Protein AF-A0A9P1GNS1-F1 (afdb_monomer)

Sequence (281 aa):
MSNLPKRRFQRGTESTQMKSDSAKDTAREEALARRGSARGRGVRGVRVPQAELWRLLEQCSRSERQKLLRQFSESQRRALERWILSHPKGDAKKHAASCKKRCRASPRSLSGVPGIESHLRQGKLRYRAVVRFGPFRIMTGYCEDLLLAKQRLQVLREICGEAPEASSGPEVLEGLRKAVEQAKNSELELRFFALLPCRQKTPCLRVEGLEAGIRAWQELRTLLMRRASSPQAAWSKAQGICNELWAYVNGGRKRVVKRREATSFLGVELGQPVSDQKATN

Radius of gyration: 30.93 Å; Cα contacts (8 Å, |Δi|>4): 196; chains: 1; bounding box: 50×117×112 Å

Solvent-accessible surface area (backbone atoms only — not comparable to full-atom values): 17545 Å² total; per-residue (Å²): 142,82,91,78,84,84,83,81,83,79,84,81,84,88,83,80,88,93,82,78,70,77,66,60,60,55,56,55,54,55,54,60,66,66,74,69,81,86,67,81,84,71,76,74,79,71,75,54,66,64,61,58,51,49,54,56,45,66,74,41,55,75,69,56,36,52,58,55,55,68,74,44,54,71,70,56,46,56,51,47,51,54,49,50,71,76,52,56,82,74,54,68,59,57,57,55,61,66,49,66,83,54,70,87,57,72,82,66,33,87,74,72,46,92,48,40,48,55,45,78,54,98,90,40,64,30,26,22,19,41,50,73,50,38,55,33,39,42,30,47,56,79,37,72,48,63,67,61,28,50,52,52,33,51,55,52,44,66,52,52,52,88,48,58,78,83,50,87,51,70,67,53,55,51,52,49,51,53,24,50,60,58,38,65,78,63,79,58,55,46,31,34,30,39,58,43,96,88,76,45,68,51,72,80,38,48,58,94,46,42,69,64,51,50,52,50,49,52,52,44,49,49,41,63,70,64,61,45,97,42,68,62,60,40,48,52,53,41,50,49,55,48,48,52,51,48,46,59,72,48,54,77,55,82,70,79,78,89,76,86,86,85,85,88,81,76,84,78,79,78,77,78,86,80,83,79,85,78,88,79,135

Secondary structure (DSSP, 8-state):
--PPP--------------SSHHHHHHHHHHHHHTT-SS---------HHHHHHHHHHHS-HHHHHHHHHTS-HHHHHHHHHHHHHS-TTHHHHHHHHHHTTTTS----TT--TTEEEEEETTEEEEEEEEEETTEEEEEPPBS-HHHHHHHHHHHHHHH-S--TT--SHHHHHHHHHHHHHHHTTT--EEEEEBPTTS-B---EEGGGHHHHHHHHHHHHHHHHTT-S-HHHHHHHHHHHHHHHHHHHHHTS------SSSSS-----------------

Mean predicted aligned error: 17.22 Å

Structure (mmCIF, N/CA/C/O backbone):
data_AF-A0A9P1GNS1-F1
#
_entry.id   AF-A0A9P1GNS1-F1
#
loop_
_atom_site.group_PDB
_atom_site.id
_atom_site.type_symbol
_atom_site.label_atom_id
_atom_site.label_alt_id
_atom_site.label_comp_id
_atom_site.label_asym_id
_atom_site.label_entity_id
_atom_site.label_seq_id
_atom_site.pdbx_PDB_ins_code
_atom_site.Cartn_x
_atom_site.Cartn_y
_atom_site.Cartn_z
_atom_site.occupancy
_atom_site.B_iso_or_equiv
_atom_site.auth_seq_id
_atom_site.auth_comp_id
_atom_site.auth_asym_id
_atom_site.auth_atom_id
_atom_site.pdbx_PDB_model_num
ATOM 1 N N . MET A 1 1 ? 0.854 35.269 72.666 1.00 48.38 1 MET A N 1
ATOM 2 C CA . MET A 1 1 ? -0.574 35.457 72.335 1.00 48.38 1 MET A CA 1
ATOM 3 C C . MET A 1 1 ? -0.674 35.781 70.855 1.00 48.38 1 MET A C 1
ATOM 5 O O . MET A 1 1 ? -0.361 36.897 70.467 1.00 48.38 1 MET A O 1
ATOM 9 N N . SER A 1 2 ? -1.018 34.799 70.025 1.00 44.75 2 SER A N 1
ATOM 10 C CA . SER A 1 2 ? -1.082 34.950 68.567 1.00 44.75 2 SER A CA 1
ATOM 11 C C . SER A 1 2 ? -2.298 34.181 68.054 1.00 44.75 2 SER A C 1
ATOM 13 O O . SER A 1 2 ? -2.335 32.953 68.078 1.00 44.75 2 SER A O 1
ATOM 15 N N . ASN A 1 3 ? -3.320 34.940 67.658 1.00 52.34 3 ASN A N 1
ATOM 16 C CA . ASN A 1 3 ? -4.584 34.456 67.118 1.00 52.34 3 ASN A CA 1
ATOM 17 C C . ASN A 1 3 ? -4.401 34.008 65.662 1.00 52.34 3 ASN A C 1
ATOM 19 O O . ASN A 1 3 ? -4.063 34.819 64.803 1.00 52.34 3 ASN A O 1
ATOM 23 N N . LEU A 1 4 ? -4.673 32.733 65.378 1.00 54.81 4 LEU A N 1
ATOM 24 C CA . LEU A 1 4 ? -4.817 32.209 64.017 1.00 54.81 4 LEU A CA 1
ATOM 25 C C . LEU A 1 4 ? -6.309 32.123 63.646 1.00 54.81 4 LEU A C 1
ATOM 27 O O . LEU A 1 4 ? -7.088 31.541 64.407 1.00 54.81 4 LEU A O 1
ATOM 31 N N . PRO A 1 5 ? -6.739 32.647 62.484 1.00 61.12 5 PRO A N 1
ATOM 32 C CA . PRO A 1 5 ? -8.126 32.547 62.052 1.00 61.12 5 PRO A CA 1
ATOM 33 C C . PRO A 1 5 ? -8.425 31.184 61.408 1.00 61.12 5 PRO A C 1
ATOM 35 O O . PRO A 1 5 ? -7.772 30.750 60.457 1.00 61.12 5 PRO A O 1
ATOM 38 N N . LYS A 1 6 ? -9.475 30.523 61.910 1.00 58.12 6 LYS A N 1
ATOM 39 C CA . LYS A 1 6 ? -10.067 29.302 61.343 1.00 58.12 6 LYS A CA 1
ATOM 40 C C . LYS A 1 6 ? -10.667 29.597 59.962 1.00 58.12 6 LYS A C 1
ATOM 42 O O . LYS A 1 6 ? -11.725 30.216 59.861 1.00 58.12 6 LYS A O 1
ATOM 47 N N . ARG A 1 7 ? -10.025 29.114 58.893 1.00 52.91 7 ARG A N 1
ATOM 48 C CA . ARG A 1 7 ? -10.607 29.083 57.542 1.00 52.91 7 ARG A CA 1
ATOM 49 C C . ARG A 1 7 ? -11.616 27.938 57.432 1.00 52.91 7 ARG A C 1
ATOM 51 O O . ARG A 1 7 ? -11.269 26.764 57.512 1.00 52.91 7 ARG A O 1
ATOM 58 N N . ARG A 1 8 ? -12.881 28.312 57.250 1.00 56.25 8 ARG A N 1
ATOM 59 C CA . ARG A 1 8 ? -14.034 27.438 57.022 1.00 56.25 8 ARG A CA 1
ATOM 60 C C . ARG A 1 8 ? -14.052 27.045 55.539 1.00 56.25 8 ARG A C 1
ATOM 62 O O . ARG A 1 8 ? -14.358 27.876 54.692 1.00 56.25 8 ARG A O 1
ATOM 69 N N . PHE A 1 9 ? -13.692 25.804 55.222 1.00 50.53 9 PHE A N 1
ATOM 70 C CA . PHE A 1 9 ? -13.828 25.249 53.872 1.00 50.53 9 PHE A CA 1
ATOM 71 C C . PHE A 1 9 ? -15.309 24.945 53.599 1.00 50.53 9 PHE A C 1
ATOM 73 O O . PHE A 1 9 ? -15.874 24.023 54.187 1.00 50.53 9 PHE A O 1
ATOM 80 N N . GLN A 1 10 ? -15.946 25.729 52.728 1.00 52.41 10 GLN A N 1
ATOM 81 C CA . GLN A 1 10 ? -17.239 25.380 52.142 1.00 52.41 10 GLN A CA 1
ATOM 82 C C . GLN A 1 10 ? -17.005 24.409 50.980 1.00 52.41 10 GLN A C 1
ATOM 84 O O . GLN A 1 10 ? -16.239 24.683 50.060 1.00 52.41 10 GLN A O 1
ATOM 89 N N . ARG A 1 11 ? -17.640 23.240 51.065 1.00 50.12 11 ARG A N 1
ATOM 90 C CA . ARG A 1 11 ? -17.592 22.168 50.073 1.00 50.12 11 ARG A CA 1
ATOM 91 C C . ARG A 1 11 ? -18.720 22.425 49.066 1.00 50.12 11 ARG A C 1
ATOM 93 O O . ARG A 1 11 ? -19.867 22.087 49.338 1.00 50.12 11 ARG A O 1
ATOM 100 N N . GLY A 1 12 ? -18.401 23.082 47.951 1.00 48.34 12 GLY A N 1
ATOM 101 C CA . GLY A 1 12 ? -19.318 23.253 46.822 1.00 48.34 12 GLY A CA 1
ATOM 102 C C . GLY A 1 12 ? -19.510 21.924 46.092 1.00 48.34 12 GLY A C 1
ATOM 103 O O . GLY A 1 12 ? -18.540 21.280 45.702 1.00 48.34 12 GLY A O 1
ATOM 104 N N . THR A 1 13 ? -20.761 21.493 45.962 1.00 56.06 13 THR A N 1
ATOM 105 C CA . THR A 1 13 ? -21.176 20.341 45.159 1.00 56.06 13 THR A CA 1
ATOM 106 C C . THR A 1 13 ? -21.737 20.868 43.844 1.00 56.06 13 THR A C 1
ATOM 108 O O . THR A 1 13 ? -22.923 21.150 43.732 1.00 56.06 13 THR A O 1
ATOM 111 N N . GLU A 1 14 ? -20.877 21.021 42.841 1.00 50.31 14 GLU A N 1
ATOM 112 C CA . GLU A 1 14 ? -21.305 21.293 41.467 1.00 50.31 14 GLU A CA 1
ATOM 113 C C . GLU A 1 14 ? -21.321 19.972 40.696 1.00 50.31 14 GLU A C 1
ATOM 115 O O . GLU A 1 14 ? -20.316 19.492 40.179 1.00 50.31 14 GLU A O 1
ATOM 120 N N . SER A 1 15 ? -22.495 19.347 40.679 1.00 60.03 15 SER A N 1
ATOM 121 C CA . SER A 1 15 ? -22.828 18.221 39.812 1.00 60.03 15 SER A CA 1
ATOM 122 C C . SER A 1 15 ? -23.945 18.686 38.896 1.00 60.03 15 SER A C 1
ATOM 124 O O . SER A 1 15 ? -25.109 18.677 39.293 1.00 60.03 15 SER A O 1
ATOM 126 N N . THR A 1 16 ? -23.627 19.164 37.690 1.00 49.97 16 THR A N 1
ATOM 127 C CA . THR A 1 16 ? -24.655 19.474 36.687 1.00 49.97 16 THR A CA 1
ATOM 128 C C . THR A 1 16 ? -24.108 19.356 35.258 1.00 49.97 16 THR A C 1
ATOM 130 O O . THR A 1 16 ? -23.242 20.106 34.831 1.00 49.97 16 THR A O 1
ATOM 133 N N . GLN A 1 17 ? -24.664 18.371 34.543 1.00 53.62 17 GLN A N 1
ATOM 134 C CA . GLN A 1 17 ? -24.893 18.297 33.091 1.00 53.62 17 GLN A CA 1
ATOM 135 C C . GLN A 1 17 ? -23.727 18.529 32.115 1.00 53.62 17 GLN A C 1
ATOM 137 O O . GLN A 1 17 ? -23.548 19.608 31.569 1.00 53.62 17 GLN A O 1
ATOM 142 N N . MET A 1 18 ? -23.092 17.423 31.712 1.00 47.78 18 MET A N 1
ATOM 143 C CA . MET A 1 18 ? -22.430 17.271 30.404 1.00 47.78 18 MET A CA 1
ATOM 144 C C . MET A 1 18 ? -22.744 15.872 29.836 1.00 47.78 18 MET A C 1
ATOM 146 O O . MET A 1 18 ? -21.875 15.012 29.735 1.00 47.78 18 MET 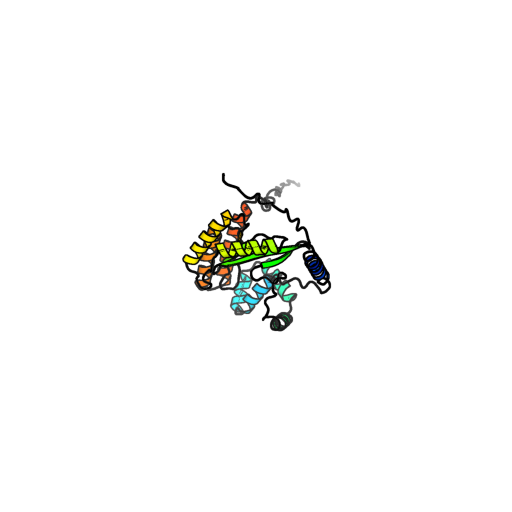A O 1
ATOM 150 N N . LYS A 1 19 ? -24.018 15.584 29.537 1.00 53.62 19 LYS A N 1
ATOM 151 C CA . LYS A 1 19 ? -24.448 14.341 28.859 1.00 53.62 19 LYS A CA 1
ATOM 152 C C . LYS A 1 19 ? -25.681 14.603 27.989 1.00 53.62 19 LYS A C 1
ATOM 154 O O . LYS A 1 19 ? -26.790 14.257 28.380 1.00 53.62 19 LYS A O 1
ATOM 159 N N . SER A 1 20 ? -25.511 15.198 26.809 1.00 55.78 20 SER A N 1
ATOM 160 C CA . SER A 1 20 ? -26.614 15.245 25.826 1.00 55.78 20 SER A CA 1
ATOM 161 C C . SER A 1 20 ? -26.227 15.353 24.349 1.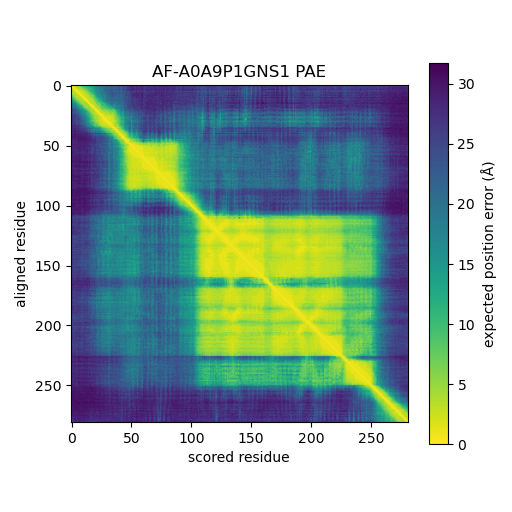00 55.78 20 SER A C 1
ATOM 163 O O . SER A 1 20 ? -27.113 15.188 23.513 1.00 55.78 20 SER A O 1
ATOM 165 N N . ASP A 1 21 ? -24.949 15.517 23.989 1.00 50.84 21 ASP A N 1
ATOM 166 C CA . ASP A 1 21 ? -24.589 15.723 22.571 1.00 50.84 21 ASP A CA 1
ATOM 167 C C . ASP A 1 21 ? -24.020 14.479 21.865 1.00 50.84 21 ASP A C 1
ATOM 169 O O . ASP A 1 21 ? -24.099 14.370 20.645 1.00 50.84 21 ASP A O 1
ATOM 173 N N . SER A 1 22 ? -23.573 13.457 22.603 1.00 51.22 22 SER A N 1
ATOM 174 C CA . SER A 1 22 ? -22.975 12.245 22.009 1.00 51.22 22 SER A CA 1
ATOM 175 C C . SER A 1 22 ? -23.977 11.290 21.333 1.00 51.22 22 SER A C 1
ATOM 177 O O . SER A 1 22 ? -23.559 10.423 20.564 1.00 51.22 22 SER A O 1
ATOM 179 N N . ALA A 1 23 ? -25.280 11.402 21.613 1.00 55.00 23 ALA A N 1
ATOM 180 C CA . ALA A 1 23 ? -26.294 10.476 21.090 1.00 55.00 23 ALA A CA 1
ATOM 181 C C . ALA A 1 23 ? -26.866 10.900 19.722 1.00 55.00 23 ALA A C 1
ATOM 183 O O . ALA A 1 23 ? -27.410 10.076 18.986 1.00 55.00 23 ALA A O 1
ATOM 184 N N . LYS A 1 24 ? -26.743 12.183 19.353 1.00 53.56 24 LYS A N 1
ATOM 185 C CA . LYS A 1 24 ? -27.257 12.690 18.069 1.00 53.56 24 LYS A CA 1
ATOM 186 C C . LYS A 1 24 ? -26.332 12.356 16.897 1.00 53.56 24 LYS A C 1
ATOM 188 O O . LYS A 1 24 ? -26.816 12.162 15.780 1.00 53.56 24 LYS A O 1
ATOM 193 N N . ASP A 1 25 ? -25.035 12.207 17.152 1.00 55.22 25 ASP A N 1
ATOM 194 C CA . ASP A 1 25 ? -24.061 11.859 16.115 1.00 55.22 25 ASP A CA 1
ATOM 195 C C . ASP A 1 25 ? -24.154 10.387 15.685 1.00 55.22 25 ASP A C 1
ATOM 197 O O . ASP A 1 25 ? -24.066 10.087 14.493 1.00 55.22 25 ASP A O 1
ATOM 201 N N . THR A 1 26 ? -24.464 9.474 16.610 1.00 59.62 26 THR A N 1
ATOM 202 C CA . THR A 1 26 ? -24.626 8.037 16.319 1.00 59.62 26 THR A CA 1
ATOM 203 C C . THR A 1 26 ? -25.865 7.751 15.462 1.00 59.62 26 THR A C 1
ATOM 205 O O . THR A 1 26 ? -25.793 6.992 14.494 1.00 59.62 26 THR A O 1
ATOM 208 N N . ALA A 1 27 ? -26.992 8.419 15.734 1.00 57.97 27 ALA A N 1
ATOM 209 C CA . ALA A 1 27 ? -28.226 8.242 14.960 1.00 57.97 27 ALA A CA 1
ATOM 210 C C . ALA A 1 27 ? -28.111 8.767 13.513 1.00 57.97 27 ALA A C 1
ATOM 212 O O . ALA A 1 27 ? -28.685 8.201 12.576 1.00 57.97 27 ALA A O 1
ATOM 213 N N . ARG A 1 28 ? -27.335 9.840 13.300 1.00 58.62 28 ARG A N 1
ATOM 214 C CA . ARG A 1 28 ? -27.081 10.398 11.963 1.00 58.62 28 ARG A CA 1
ATOM 215 C C . ARG A 1 28 ? -26.185 9.483 11.122 1.00 58.62 28 ARG A C 1
ATOM 217 O O . ARG A 1 28 ? -26.376 9.396 9.906 1.00 58.62 28 ARG A O 1
ATOM 224 N N . GLU A 1 29 ? -25.250 8.777 11.756 1.00 57.41 29 GLU A N 1
ATOM 225 C CA . GLU A 1 29 ? -24.347 7.829 11.096 1.00 57.41 29 GLU A CA 1
ATOM 226 C C . GLU A 1 29 ? -25.079 6.543 10.656 1.00 57.41 29 GLU A C 1
ATOM 228 O O . GLU A 1 29 ? -24.925 6.103 9.510 1.00 57.41 29 GLU A O 1
ATOM 233 N N . GLU A 1 30 ? -25.989 6.007 11.481 1.00 60.62 30 GLU A N 1
ATOM 234 C CA . GLU A 1 30 ? -26.837 4.863 11.101 1.00 60.62 30 GLU A CA 1
ATOM 235 C C . GLU A 1 30 ? -27.823 5.191 9.961 1.00 60.62 30 GLU A C 1
ATOM 237 O O . GLU A 1 30 ? -28.064 4.361 9.074 1.00 60.62 30 GLU A O 1
ATOM 242 N N . ALA A 1 31 ? -28.363 6.413 9.921 1.00 58.62 31 ALA A N 1
ATOM 243 C CA . ALA A 1 31 ? -29.271 6.849 8.856 1.00 58.62 31 ALA A CA 1
ATOM 244 C C . ALA A 1 31 ? -28.573 6.975 7.483 1.00 58.62 31 ALA A C 1
ATOM 246 O O . ALA A 1 31 ? -29.172 6.673 6.443 1.00 58.62 31 ALA A O 1
ATOM 247 N N . LEU A 1 32 ? -27.292 7.365 7.463 1.00 56.94 32 LEU A N 1
ATOM 248 C CA . LEU A 1 32 ? -26.467 7.410 6.247 1.00 56.94 32 LEU A CA 1
ATOM 249 C C . LEU A 1 32 ? -26.101 6.007 5.738 1.00 56.94 32 LEU A C 1
ATOM 251 O O . LEU A 1 32 ? -26.039 5.799 4.524 1.00 56.94 32 LEU A O 1
ATOM 255 N N . ALA A 1 33 ? -25.936 5.029 6.633 1.00 55.91 33 ALA A N 1
ATOM 256 C CA . ALA A 1 33 ? -25.674 3.640 6.257 1.00 55.91 33 ALA A CA 1
ATOM 257 C C . ALA A 1 33 ? -26.880 2.967 5.567 1.00 55.91 33 ALA A C 1
ATOM 259 O O . ALA A 1 33 ? -26.700 2.157 4.655 1.00 55.91 33 ALA A O 1
ATOM 260 N N . ARG A 1 34 ? -28.116 3.330 5.939 1.00 57.34 34 ARG A N 1
ATOM 261 C CA . ARG A 1 34 ? -29.342 2.704 5.400 1.00 57.34 34 ARG A CA 1
ATOM 262 C C . ARG A 1 34 ? -29.787 3.246 4.035 1.00 57.34 34 ARG A C 1
ATOM 264 O O . ARG A 1 34 ? -30.378 2.506 3.253 1.00 57.34 34 ARG A O 1
ATOM 271 N N . ARG A 1 35 ? -29.468 4.499 3.682 1.00 51.34 35 ARG A N 1
ATOM 272 C CA . ARG A 1 35 ? -29.916 5.123 2.412 1.00 51.34 35 ARG A CA 1
ATOM 273 C C . ARG A 1 35 ? -29.095 4.752 1.162 1.00 51.34 35 ARG A C 1
ATOM 275 O O . ARG A 1 35 ? -29.437 5.179 0.063 1.00 51.34 35 ARG A O 1
ATOM 282 N N . GLY A 1 36 ? -28.044 3.937 1.282 1.00 46.34 36 GLY A N 1
ATOM 283 C CA . GLY A 1 36 ? -27.133 3.612 0.171 1.00 46.34 36 GLY A CA 1
ATOM 284 C C . GLY A 1 36 ? -27.473 2.386 -0.697 1.00 46.34 36 GLY A C 1
ATOM 285 O O . GLY A 1 36 ? -26.697 2.072 -1.597 1.00 46.34 36 GLY A O 1
ATOM 286 N N . SER A 1 37 ? -28.573 1.661 -0.450 1.00 47.09 37 SER A N 1
ATOM 287 C CA . SER A 1 37 ? -28.694 0.253 -0.894 1.00 47.09 37 SER A CA 1
ATOM 288 C C . SER A 1 37 ? -29.491 -0.030 -2.186 1.00 47.09 37 SER A C 1
ATOM 290 O O . SER A 1 37 ? -29.655 -1.191 -2.547 1.00 47.09 37 SER A O 1
ATOM 292 N N . ALA A 1 38 ? -29.970 0.976 -2.931 1.00 42.19 38 ALA A N 1
ATOM 293 C CA . ALA A 1 38 ? -30.931 0.743 -4.030 1.00 42.19 38 ALA A CA 1
ATOM 294 C C . ALA A 1 38 ? -30.482 1.179 -5.441 1.00 42.19 38 ALA A C 1
ATOM 296 O O . ALA A 1 38 ? -31.318 1.439 -6.303 1.00 42.19 38 ALA A O 1
ATOM 297 N N . ARG A 1 39 ? -29.175 1.253 -5.734 1.00 41.34 39 ARG A N 1
ATOM 298 C CA . ARG A 1 39 ? -28.702 1.373 -7.129 1.00 41.34 39 ARG A CA 1
ATOM 299 C C . ARG A 1 39 ? -27.620 0.345 -7.417 1.00 41.34 39 ARG A C 1
ATOM 301 O O . ARG A 1 39 ? -26.674 0.204 -6.649 1.00 41.34 39 ARG A O 1
ATOM 308 N N . GLY A 1 40 ? -27.829 -0.389 -8.511 1.00 39.84 40 GLY A N 1
ATOM 309 C CA . GLY A 1 40 ? -27.114 -1.596 -8.907 1.00 39.84 40 GLY A CA 1
ATOM 310 C C . GLY A 1 40 ? -25.621 -1.578 -8.597 1.00 39.84 40 GLY A C 1
ATOM 311 O O . GLY A 1 40 ? -24.902 -0.622 -8.897 1.00 39.84 40 GLY A O 1
ATOM 312 N N . ARG A 1 41 ? -25.164 -2.682 -8.003 1.00 42.28 41 ARG A N 1
ATOM 313 C CA . ARG A 1 41 ? -23.754 -3.002 -7.795 1.00 42.28 41 ARG A CA 1
ATOM 314 C C . ARG A 1 41 ? -23.067 -3.109 -9.154 1.00 42.28 41 ARG A C 1
ATOM 316 O O . ARG A 1 41 ? -22.895 -4.197 -9.689 1.00 42.28 41 ARG A O 1
ATOM 323 N N . GLY A 1 42 ? -22.621 -1.979 -9.691 1.00 37.91 42 GLY A N 1
ATOM 324 C CA . GLY A 1 42 ? -21.500 -1.976 -10.613 1.00 37.91 42 GLY A CA 1
ATOM 325 C C . GLY A 1 42 ? -20.326 -2.578 -9.853 1.00 37.91 42 GLY A C 1
ATOM 326 O O . GLY A 1 42 ? -19.795 -1.945 -8.937 1.00 37.91 42 GLY A O 1
ATOM 327 N N . VAL A 1 43 ? -19.987 -3.831 -10.162 1.00 38.19 43 VAL A N 1
ATOM 328 C CA . VAL A 1 43 ? -18.774 -4.491 -9.679 1.00 38.19 43 VAL A CA 1
ATOM 329 C C . VAL A 1 43 ? -17.628 -3.533 -9.983 1.00 38.19 43 VAL A C 1
ATOM 331 O O . VAL A 1 43 ? -17.288 -3.291 -11.139 1.00 38.19 43 VAL A O 1
ATOM 334 N N . ARG A 1 44 ? -17.110 -2.876 -8.938 1.00 40.75 44 ARG A N 1
ATOM 335 C CA . ARG A 1 44 ? -16.039 -1.888 -9.076 1.00 40.75 44 ARG A CA 1
ATOM 336 C C . ARG A 1 44 ? -14.876 -2.590 -9.755 1.00 40.75 44 ARG A C 1
ATOM 338 O O . ARG A 1 44 ? -14.465 -3.648 -9.290 1.00 40.75 44 ARG A O 1
ATOM 345 N N . GLY A 1 45 ? -14.408 -1.998 -10.852 1.00 40.69 45 GLY A N 1
ATOM 346 C CA . GLY A 1 45 ? -13.511 -2.606 -11.827 1.00 40.69 45 GLY A CA 1
ATOM 347 C C . GLY A 1 45 ? -12.281 -3.264 -11.217 1.00 40.69 45 GLY A C 1
ATOM 348 O O . GLY A 1 45 ? -11.218 -2.651 -11.115 1.00 40.69 45 GLY A O 1
ATOM 349 N N . VAL A 1 46 ? -12.408 -4.551 -10.896 1.00 38.00 46 VAL A N 1
ATOM 350 C CA . VAL A 1 46 ? -11.295 -5.478 -11.025 1.00 38.00 46 VAL A CA 1
ATOM 351 C C . VAL A 1 46 ? -10.924 -5.382 -12.494 1.00 38.00 46 VAL A C 1
ATOM 353 O O . VAL A 1 46 ? -11.719 -5.745 -13.360 1.00 38.00 46 VAL A O 1
ATOM 356 N N . ARG A 1 47 ? -9.775 -4.770 -12.791 1.00 46.81 47 ARG A N 1
ATOM 357 C CA . ARG A 1 47 ? -9.247 -4.779 -14.151 1.00 46.81 47 ARG A CA 1
ATOM 358 C C . ARG A 1 47 ? -9.077 -6.241 -14.511 1.00 46.81 47 ARG A C 1
ATOM 360 O O . ARG A 1 47 ? -8.222 -6.912 -13.945 1.00 46.81 47 ARG A O 1
ATOM 367 N N . VAL A 1 48 ? -9.958 -6.729 -15.373 1.00 57.38 48 VAL A N 1
ATOM 368 C CA . VAL A 1 48 ? -9.879 -8.074 -15.924 1.00 57.38 48 VAL A CA 1
ATOM 369 C C . VAL A 1 48 ? -8.517 -8.126 -16.624 1.00 57.38 48 VAL A C 1
ATOM 371 O O . VAL A 1 48 ? -8.311 -7.322 -17.536 1.00 57.38 48 VAL A O 1
ATOM 374 N N . PRO A 1 49 ? -7.553 -8.952 -16.176 1.00 63.19 49 PRO A N 1
ATOM 375 C CA . PRO A 1 49 ? -6.192 -8.957 -16.724 1.00 63.19 49 PRO A CA 1
ATOM 376 C C . PRO A 1 49 ? -6.159 -9.064 -18.256 1.00 63.19 49 PRO A C 1
ATOM 378 O O . PRO A 1 49 ? -5.307 -8.470 -18.910 1.00 63.19 49 PRO A O 1
ATOM 381 N N . GLN A 1 50 ? -7.155 -9.741 -18.830 1.00 72.12 50 GLN A N 1
ATOM 382 C CA . GLN A 1 50 ? -7.389 -9.893 -20.262 1.00 72.12 50 GLN A CA 1
ATOM 383 C C . GLN A 1 50 ? -7.632 -8.549 -20.975 1.00 72.12 50 GLN A C 1
ATOM 385 O O . GLN A 1 50 ? -7.147 -8.357 -22.085 1.00 72.12 50 GLN A O 1
ATOM 390 N N . ALA A 1 51 ? -8.303 -7.591 -20.327 1.00 67.44 51 ALA A N 1
ATOM 391 C CA . ALA A 1 51 ? -8.564 -6.262 -20.883 1.00 67.44 51 ALA A CA 1
ATOM 392 C C . ALA A 1 51 ? -7.301 -5.395 -20.959 1.00 67.44 51 ALA A C 1
ATOM 394 O O . ALA A 1 51 ? -7.106 -4.639 -21.910 1.00 67.44 51 ALA A O 1
ATOM 395 N N . GLU A 1 52 ? -6.444 -5.484 -19.942 1.00 69.38 52 GLU A N 1
ATOM 396 C CA . GLU A 1 52 ? -5.173 -4.758 -19.911 1.00 69.38 52 GLU A CA 1
ATOM 397 C C . GLU A 1 52 ? -4.182 -5.373 -20.904 1.00 69.38 52 GLU A C 1
ATOM 399 O O . GLU A 1 52 ? -3.550 -4.645 -21.667 1.00 69.38 52 GLU A O 1
ATOM 404 N N . LEU A 1 53 ? -4.155 -6.705 -20.988 1.00 73.88 53 LEU A N 1
ATOM 405 C CA . LEU A 1 53 ? -3.368 -7.439 -21.971 1.00 73.88 53 LEU A CA 1
ATOM 406 C C . LEU A 1 53 ? -3.784 -7.123 -23.413 1.00 73.88 53 LEU A C 1
ATOM 408 O O . LEU A 1 53 ? -2.927 -6.835 -24.244 1.00 73.88 53 LEU A O 1
ATOM 412 N N . TRP A 1 54 ? -5.086 -7.116 -23.713 1.00 81.44 54 TRP A N 1
ATOM 413 C CA . TRP A 1 54 ? -5.573 -6.758 -25.047 1.00 81.44 54 TRP A CA 1
ATOM 414 C C . TRP A 1 54 ? -5.221 -5.317 -25.424 1.00 81.44 54 TRP A C 1
ATOM 416 O O . TRP A 1 54 ? -4.789 -5.068 -26.545 1.00 81.44 54 TRP A O 1
ATOM 426 N N . ARG A 1 55 ? -5.327 -4.373 -24.480 1.00 77.00 55 ARG A N 1
ATOM 427 C CA . ARG A 1 55 ? -4.941 -2.975 -24.718 1.00 77.00 55 ARG A CA 1
ATOM 428 C C . ARG A 1 55 ? -3.457 -2.841 -25.064 1.00 77.00 55 ARG A C 1
ATOM 430 O O . ARG A 1 55 ? -3.118 -2.058 -25.945 1.00 77.00 55 ARG A O 1
ATOM 437 N N . LEU A 1 56 ? -2.588 -3.591 -24.387 1.00 75.81 56 LEU A N 1
ATOM 438 C CA . LEU A 1 56 ? -1.158 -3.621 -24.705 1.00 75.81 56 LEU A CA 1
ATOM 439 C C . LEU A 1 56 ? -0.916 -4.231 -26.093 1.00 75.81 56 LEU A C 1
ATOM 441 O O . LEU A 1 56 ? -0.170 -3.666 -26.884 1.00 75.81 56 LEU A O 1
ATOM 445 N N . LEU A 1 57 ? -1.609 -5.324 -26.431 1.00 78.69 57 LEU A N 1
ATOM 446 C CA . LEU A 1 57 ? -1.522 -5.945 -27.757 1.00 78.69 57 LEU A CA 1
ATOM 447 C C . LEU A 1 57 ? -2.029 -5.023 -28.876 1.00 78.69 57 LEU A C 1
ATOM 449 O O . LEU A 1 57 ? -1.476 -5.050 -29.976 1.00 78.69 57 LEU A O 1
ATOM 453 N N . GLU A 1 58 ? -3.053 -4.202 -28.620 1.00 84.25 58 GLU A N 1
ATOM 454 C CA . GLU A 1 58 ? -3.572 -3.217 -29.579 1.00 84.25 58 GLU A CA 1
ATOM 455 C C . GLU A 1 58 ? -2.562 -2.116 -29.925 1.00 84.25 58 GLU A C 1
ATOM 457 O O . GLU A 1 58 ? -2.594 -1.622 -31.050 1.00 84.25 58 GLU A O 1
ATOM 462 N N . GLN A 1 59 ? -1.655 -1.780 -29.003 1.00 77.00 59 GLN A N 1
ATOM 463 C CA . GLN A 1 59 ? -0.591 -0.791 -29.218 1.00 77.00 59 GLN A CA 1
ATOM 464 C C . GLN A 1 59 ? 0.579 -1.337 -30.049 1.00 77.00 59 GLN A C 1
ATOM 466 O O . GLN A 1 59 ? 1.335 -0.553 -30.616 1.00 77.00 59 GLN A O 1
ATOM 471 N N . CYS A 1 60 ? 0.730 -2.661 -30.144 1.00 74.69 60 CYS A N 1
ATOM 472 C CA . CYS A 1 60 ? 1.751 -3.296 -30.975 1.00 74.69 60 CYS A CA 1
ATOM 473 C C . CYS A 1 60 ? 1.329 -3.355 -32.450 1.00 74.69 60 CYS A C 1
ATOM 475 O O . CYS A 1 60 ? 0.139 -3.506 -32.770 1.00 74.69 60 CYS A O 1
ATOM 477 N N . SER A 1 61 ? 2.319 -3.340 -33.348 1.00 86.25 61 SER A N 1
ATOM 478 C CA . SER A 1 61 ? 2.100 -3.595 -34.774 1.00 86.25 61 SER A CA 1
ATOM 479 C C . SER A 1 61 ? 1.537 -5.008 -35.006 1.00 86.25 61 SER A C 1
ATOM 481 O O . SER A 1 61 ? 1.647 -5.903 -34.162 1.00 86.25 61 SER A O 1
ATOM 483 N N . ARG A 1 62 ? 0.906 -5.243 -36.166 1.00 85.62 62 ARG A N 1
ATOM 484 C CA . ARG A 1 62 ? 0.264 -6.537 -36.475 1.00 85.62 62 ARG A CA 1
ATOM 485 C C . ARG A 1 62 ? 1.256 -7.706 -36.430 1.00 85.62 62 ARG A C 1
ATOM 487 O O . ARG A 1 62 ? 0.901 -8.775 -35.935 1.00 85.62 62 ARG A O 1
ATOM 494 N N . SER A 1 63 ? 2.479 -7.499 -36.916 1.00 86.19 63 SER A N 1
ATOM 495 C CA . SER A 1 63 ? 3.540 -8.512 -36.936 1.00 86.19 63 SER A CA 1
ATOM 496 C C . SER A 1 63 ? 4.032 -8.850 -35.523 1.00 86.19 63 SER A C 1
ATOM 498 O O . SER A 1 63 ? 4.136 -10.024 -35.173 1.00 86.19 63 SER A O 1
ATOM 500 N N . GLU A 1 64 ? 4.257 -7.847 -34.673 1.00 77.31 64 GLU A N 1
ATOM 501 C CA . GLU A 1 64 ? 4.644 -8.035 -33.267 1.00 77.31 64 GLU A CA 1
ATOM 502 C C . GLU A 1 64 ? 3.541 -8.712 -32.458 1.00 77.31 64 GLU A C 1
ATOM 504 O O . GLU A 1 64 ? 3.805 -9.651 -31.708 1.00 77.31 64 GLU A O 1
ATOM 509 N N . ARG A 1 65 ? 2.284 -8.304 -32.660 1.00 87.88 65 ARG A N 1
ATOM 510 C CA . ARG A 1 65 ? 1.127 -8.930 -32.014 1.00 87.88 65 ARG A CA 1
ATOM 511 C C . ARG A 1 65 ? 1.033 -10.416 -32.348 1.00 87.88 65 ARG A C 1
ATOM 513 O O . ARG A 1 65 ? 0.797 -11.222 -31.454 1.00 87.88 65 ARG A O 1
ATOM 520 N N . GLN A 1 66 ? 1.236 -10.794 -33.611 1.00 85.25 66 GLN A N 1
ATOM 521 C CA . GLN A 1 66 ? 1.238 -12.202 -34.014 1.00 85.25 66 GLN A CA 1
ATOM 522 C C . GLN A 1 66 ? 2.396 -12.981 -33.384 1.00 85.25 66 GLN A C 1
ATOM 524 O O . GLN A 1 66 ? 2.179 -14.094 -32.907 1.00 85.25 66 GLN A O 1
ATOM 529 N N . LYS A 1 67 ? 3.602 -12.398 -33.329 1.00 84.00 67 LYS A N 1
ATOM 530 C CA . LYS A 1 67 ? 4.745 -13.007 -32.628 1.00 84.00 67 LYS A CA 1
ATOM 531 C C . LYS A 1 67 ? 4.432 -13.239 -31.146 1.00 84.00 67 LYS A C 1
ATOM 533 O O . LYS A 1 67 ? 4.683 -14.330 -30.646 1.00 84.00 67 LYS A O 1
ATOM 538 N N . LEU A 1 68 ? 3.823 -12.262 -30.473 1.00 77.19 68 LEU A N 1
ATOM 539 C CA . LEU A 1 68 ? 3.431 -12.361 -29.062 1.00 77.19 68 LEU A CA 1
ATOM 540 C C . LEU A 1 68 ? 2.346 -13.418 -28.829 1.00 77.19 68 LEU A C 1
ATOM 542 O O . LEU A 1 68 ? 2.467 -14.232 -27.920 1.00 77.19 68 LEU A O 1
ATOM 546 N N . LEU A 1 69 ? 1.314 -13.463 -29.677 1.00 81.88 69 LEU A N 1
ATOM 547 C CA . LEU A 1 69 ? 0.250 -14.466 -29.562 1.00 81.88 69 LEU A CA 1
ATOM 548 C C . LEU A 1 69 ? 0.769 -15.895 -29.772 1.00 81.88 69 LEU A C 1
ATOM 550 O O . LEU A 1 69 ? 0.259 -16.816 -29.142 1.00 81.88 69 LEU A O 1
ATOM 554 N N . ARG A 1 70 ? 1.797 -16.099 -30.608 1.00 85.56 70 ARG A N 1
ATOM 555 C CA . ARG A 1 70 ? 2.426 -17.420 -30.800 1.00 85.56 70 ARG A CA 1
ATOM 556 C C . ARG A 1 70 ? 3.146 -17.939 -29.552 1.00 85.56 70 ARG A C 1
ATOM 558 O O . ARG A 1 70 ? 3.270 -19.147 -29.410 1.00 85.56 70 ARG A O 1
ATOM 565 N N . GLN A 1 71 ? 3.589 -17.056 -28.656 1.00 83.81 71 GLN A N 1
ATOM 566 C CA . GLN A 1 71 ? 4.240 -17.445 -27.398 1.00 83.81 71 GLN A CA 1
ATOM 567 C C . GLN A 1 71 ? 3.241 -17.897 -26.325 1.00 83.81 71 GLN A C 1
ATOM 569 O O . GLN A 1 71 ? 3.639 -18.448 -25.302 1.00 83.81 71 GLN A O 1
ATOM 574 N N . PHE A 1 72 ? 1.946 -17.653 -26.529 1.00 78.62 72 PHE A N 1
ATOM 575 C CA . PHE A 1 72 ? 0.917 -18.026 -25.569 1.00 78.62 72 PHE A CA 1
ATOM 576 C C . PHE A 1 72 ? 0.517 -19.481 -25.774 1.00 78.62 72 PHE A C 1
ATOM 578 O O . PHE A 1 72 ? 0.370 -19.954 -26.911 1.00 78.62 72 PHE A O 1
ATOM 585 N N . SER A 1 73 ? 0.243 -20.171 -24.666 1.00 86.38 73 SER A N 1
ATOM 586 C CA . SER A 1 73 ? -0.361 -21.497 -24.737 1.00 86.38 73 SER A CA 1
ATOM 587 C C . SER A 1 73 ? -1.691 -21.426 -25.492 1.00 86.38 73 SER A C 1
ATOM 589 O O . SER A 1 73 ? -2.367 -20.392 -25.535 1.00 86.38 73 SER A O 1
ATOM 591 N N . GLU A 1 74 ? -2.103 -22.542 -26.084 1.00 83.56 74 GLU A N 1
ATOM 592 C CA . GLU A 1 74 ? -3.386 -22.613 -26.784 1.00 83.56 74 GLU A CA 1
ATOM 593 C C . GLU A 1 74 ? -4.561 -22.227 -25.866 1.00 83.56 74 GLU A C 1
ATOM 595 O O . GLU A 1 74 ? -5.456 -21.480 -26.262 1.00 83.56 74 GLU A O 1
ATOM 600 N N . SER A 1 75 ? -4.511 -22.641 -24.596 1.00 73.00 75 SER A N 1
ATOM 601 C CA . SER A 1 75 ? -5.512 -22.282 -23.588 1.00 73.00 75 SER A CA 1
ATOM 602 C C . SER A 1 75 ? -5.573 -20.774 -23.307 1.00 73.00 75 SER A C 1
ATOM 604 O O . SER A 1 75 ? -6.669 -20.223 -23.182 1.00 73.00 75 SER A O 1
ATOM 606 N N . GLN A 1 76 ? -4.427 -20.087 -23.258 1.00 72.88 76 GLN A N 1
ATOM 607 C CA . GLN A 1 76 ? -4.347 -18.634 -23.075 1.00 72.88 76 GLN A CA 1
ATOM 608 C C . GLN A 1 76 ? -4.879 -17.881 -24.297 1.00 72.88 76 GLN A C 1
ATOM 610 O O . GLN A 1 76 ? -5.650 -16.932 -24.134 1.00 72.88 76 GLN A O 1
ATOM 615 N N . ARG A 1 77 ? -4.530 -18.328 -25.512 1.00 86.12 77 ARG A N 1
ATOM 616 C CA . ARG A 1 77 ? -5.066 -17.764 -26.761 1.00 86.12 77 ARG A CA 1
ATOM 617 C C . ARG A 1 77 ? -6.585 -17.887 -26.826 1.00 86.12 77 ARG A C 1
ATOM 619 O O . ARG A 1 77 ? -7.256 -16.868 -26.951 1.00 86.12 77 ARG A O 1
ATOM 626 N N . ARG A 1 78 ? -7.134 -19.088 -26.607 1.00 79.62 78 ARG A N 1
ATOM 627 C CA . ARG A 1 78 ? -8.591 -19.323 -26.603 1.00 79.62 78 ARG A CA 1
ATOM 628 C C . ARG A 1 78 ? -9.321 -18.522 -25.518 1.00 79.62 78 ARG A C 1
ATOM 630 O O . ARG A 1 78 ? -10.484 -18.163 -25.688 1.00 79.62 78 ARG A O 1
ATOM 637 N N . ALA A 1 79 ? -8.693 -18.278 -24.365 1.00 74.69 79 ALA A N 1
ATOM 638 C CA . ALA A 1 79 ? -9.274 -17.440 -23.312 1.00 74.69 79 ALA A CA 1
ATOM 639 C C . ALA A 1 79 ? -9.313 -15.958 -23.716 1.00 74.69 79 ALA A C 1
ATOM 641 O O . ALA A 1 79 ? -10.317 -15.284 -23.485 1.00 74.69 79 ALA A O 1
ATOM 642 N N . LEU A 1 80 ? -8.243 -15.464 -24.344 1.00 81.00 80 LEU A N 1
ATOM 643 C CA . LEU A 1 80 ? -8.171 -14.103 -24.865 1.00 81.00 80 LEU A CA 1
ATOM 644 C C . LEU A 1 80 ? -9.159 -13.895 -26.022 1.00 81.00 80 LEU A C 1
ATOM 646 O O . LEU A 1 80 ? -9.876 -12.902 -26.026 1.00 81.00 80 LEU A O 1
ATOM 650 N N . GLU A 1 81 ? -9.263 -14.847 -26.948 1.00 83.31 81 GLU A N 1
ATOM 651 C CA . GLU A 1 81 ? -10.237 -14.830 -28.047 1.00 83.31 81 GLU A CA 1
ATOM 652 C C . GLU A 1 81 ? -11.676 -14.792 -27.534 1.00 83.31 81 GLU A C 1
ATOM 654 O O . GLU A 1 81 ? -12.447 -13.924 -27.938 1.00 83.31 81 GLU A O 1
ATOM 659 N N . ARG A 1 82 ? -12.029 -15.657 -26.572 1.00 82.56 82 ARG A N 1
ATOM 660 C CA . ARG A 1 82 ? -13.347 -15.616 -25.917 1.00 82.56 82 ARG A CA 1
ATOM 661 C C . ARG A 1 82 ? -13.616 -14.269 -25.253 1.00 82.56 82 ARG A C 1
ATOM 663 O O . ARG A 1 82 ? -14.737 -13.770 -25.327 1.00 82.56 82 ARG A O 1
ATOM 670 N N . TRP A 1 83 ? -12.606 -13.661 -24.628 1.00 83.19 83 TRP A N 1
ATOM 671 C CA . TRP A 1 83 ? -12.743 -12.330 -24.037 1.00 83.19 83 TRP A CA 1
ATOM 672 C C . TRP A 1 83 ? -12.985 -11.252 -25.107 1.00 83.19 83 TRP A C 1
ATOM 674 O O . TRP A 1 83 ? -13.907 -10.458 -24.959 1.00 83.19 83 TRP A O 1
ATOM 684 N N . ILE A 1 84 ? -12.231 -11.264 -26.211 1.00 81.50 84 ILE A N 1
ATOM 685 C CA . ILE A 1 84 ? -12.397 -10.318 -27.328 1.00 81.50 84 ILE A CA 1
ATOM 686 C C . ILE A 1 84 ? -13.790 -10.444 -27.958 1.00 81.50 84 ILE A C 1
ATOM 688 O O . ILE A 1 84 ? -14.448 -9.434 -28.194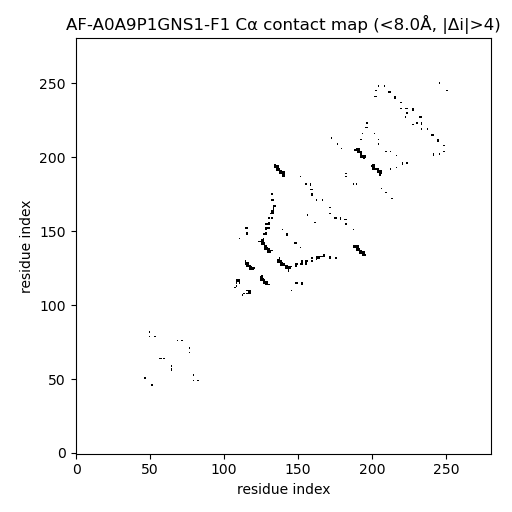 1.00 81.50 84 ILE A O 1
ATOM 692 N N . LEU A 1 85 ? -14.252 -11.673 -28.209 1.00 83.06 85 LEU A N 1
ATOM 693 C CA . LEU A 1 85 ? -15.565 -11.934 -28.810 1.00 83.06 85 LEU A CA 1
ATOM 694 C C . LEU A 1 85 ? -16.720 -11.516 -27.892 1.00 83.06 85 LEU A C 1
ATOM 696 O O . LEU A 1 85 ? -17.727 -11.004 -28.368 1.00 83.06 85 LEU A O 1
ATOM 700 N N . SER A 1 86 ? -16.562 -11.691 -26.579 1.00 79.06 86 SER A N 1
ATOM 701 C CA . SER A 1 86 ? -17.561 -11.268 -25.585 1.00 79.06 86 SER A CA 1
ATOM 702 C C . SER A 1 86 ? -17.542 -9.767 -25.279 1.00 79.06 86 SER A C 1
ATOM 704 O O . SER A 1 86 ? -18.453 -9.281 -24.616 1.00 79.06 86 SER A O 1
ATOM 706 N N . HIS A 1 87 ? -16.534 -9.027 -25.751 1.00 74.75 87 HIS A N 1
ATOM 707 C CA . HIS A 1 87 ? -16.385 -7.587 -25.523 1.00 74.75 87 HIS A CA 1
ATOM 708 C C . HIS A 1 87 ? -16.176 -6.862 -26.861 1.00 74.75 87 HIS A C 1
ATOM 710 O O . HIS A 1 87 ? -15.082 -6.342 -27.122 1.00 74.75 87 HIS A O 1
ATOM 716 N N . PRO A 1 88 ? -17.202 -6.824 -27.737 1.00 67.75 88 PRO A N 1
ATOM 717 C CA . PRO A 1 88 ? -17.104 -6.149 -29.021 1.00 67.75 88 PRO A CA 1
ATOM 718 C C . PRO A 1 88 ? -16.650 -4.699 -28.816 1.00 67.75 88 PRO A C 1
ATOM 720 O O . PRO A 1 88 ? -17.107 -3.991 -27.917 1.00 67.75 88 PRO A O 1
ATOM 723 N N . LYS A 1 89 ? -15.722 -4.252 -29.670 1.00 62.81 89 LYS A N 1
ATOM 724 C CA . LYS A 1 89 ? -14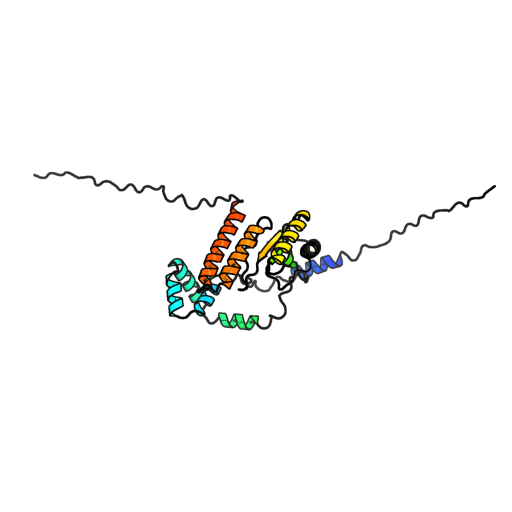.966 -2.983 -29.586 1.00 62.81 89 LYS A CA 1
ATOM 725 C C . LYS A 1 89 ? -15.818 -1.704 -29.414 1.00 62.81 89 LYS A C 1
ATOM 727 O O . LYS A 1 89 ? -15.260 -0.631 -29.185 1.00 62.81 89 LYS A O 1
ATOM 732 N N . GLY A 1 90 ? -17.146 -1.803 -29.498 1.00 52.16 90 GLY A N 1
ATOM 733 C CA . GLY A 1 90 ? -18.108 -0.724 -29.268 1.00 52.16 90 GLY A CA 1
ATOM 734 C C . GLY A 1 90 ? -18.216 -0.237 -27.816 1.00 52.16 90 GLY A C 1
ATOM 735 O O . GLY A 1 90 ? -18.512 0.941 -27.608 1.00 52.16 90 GLY A O 1
ATOM 736 N N . ASP A 1 91 ? -17.900 -1.062 -26.811 1.00 52.75 91 ASP A N 1
ATOM 737 C CA . ASP A 1 91 ? -18.116 -0.675 -25.402 1.00 52.75 91 ASP A CA 1
ATOM 738 C C . ASP A 1 91 ? -16.901 -0.015 -24.732 1.00 52.75 91 ASP A C 1
ATOM 740 O O . ASP A 1 91 ? -17.041 0.760 -23.779 1.00 52.75 91 ASP A O 1
ATOM 744 N N . ALA A 1 92 ? -15.698 -0.201 -25.282 1.00 54.00 92 ALA A N 1
ATOM 745 C CA . ALA A 1 92 ? -14.484 0.427 -24.756 1.00 54.00 92 ALA A CA 1
ATOM 746 C C . ALA A 1 92 ? -14.516 1.969 -24.856 1.00 54.00 92 ALA A C 1
ATOM 748 O O . ALA A 1 92 ? -13.973 2.661 -23.989 1.00 54.00 92 ALA A O 1
ATOM 749 N N . LYS A 1 93 ? -15.193 2.530 -25.872 1.00 50.53 93 LYS A N 1
ATOM 750 C CA . LYS A 1 93 ? -15.337 3.990 -26.041 1.00 50.53 93 LYS A CA 1
ATOM 751 C C . LYS A 1 93 ? -16.422 4.594 -25.140 1.00 50.53 93 LYS A C 1
ATOM 753 O O . LYS A 1 93 ? -16.222 5.695 -24.621 1.00 50.53 93 LYS A O 1
ATOM 758 N N . LYS A 1 94 ? -17.525 3.879 -24.875 1.00 50.91 94 LYS A N 1
ATOM 759 C CA . LYS A 1 94 ? -18.610 4.371 -24.000 1.00 50.91 94 LYS A CA 1
ATOM 760 C C . LYS A 1 94 ? -18.166 4.497 -22.536 1.00 50.91 94 LYS A C 1
ATOM 762 O O . LYS A 1 94 ? -18.494 5.485 -21.876 1.00 50.91 94 LYS A O 1
ATOM 767 N N . HIS A 1 95 ? -17.316 3.591 -22.049 1.00 49.41 95 HIS A N 1
ATOM 768 C CA . HIS A 1 95 ? -16.751 3.701 -20.698 1.00 49.41 95 HIS A CA 1
ATOM 769 C C . HIS A 1 95 ? -15.718 4.833 -20.541 1.00 49.41 95 HIS A C 1
ATOM 771 O O . HIS A 1 95 ? -15.621 5.429 -19.466 1.00 49.41 95 HIS A O 1
ATOM 777 N N . ALA A 1 96 ? -14.984 5.193 -21.599 1.00 49.75 96 ALA A N 1
ATOM 778 C CA . ALA A 1 96 ? -14.005 6.282 -21.546 1.00 49.75 96 ALA A CA 1
ATOM 779 C C . ALA A 1 96 ? -14.659 7.678 -21.473 1.00 49.75 96 ALA A C 1
ATOM 781 O O . ALA A 1 96 ? -14.144 8.561 -20.784 1.00 49.75 96 ALA A O 1
ATOM 782 N N . ALA A 1 97 ? -15.805 7.879 -22.134 1.00 47.94 97 ALA A N 1
ATOM 783 C CA . ALA A 1 97 ? -16.532 9.154 -22.115 1.00 47.94 97 ALA A CA 1
ATOM 784 C C . ALA A 1 97 ? -17.308 9.382 -20.802 1.00 47.94 97 ALA A C 1
ATOM 786 O O . ALA A 1 97 ? -17.316 10.495 -20.274 1.00 47.94 97 ALA A O 1
ATOM 787 N N . SER A 1 98 ? -17.875 8.322 -20.213 1.00 47.12 98 SER A N 1
ATOM 788 C CA . SER A 1 98 ? -18.523 8.372 -18.890 1.00 47.12 98 SER A CA 1
ATOM 789 C C . SER A 1 98 ? -17.535 8.695 -17.755 1.00 47.12 98 SER A C 1
ATOM 791 O O . SER A 1 98 ? -17.895 9.348 -16.774 1.00 47.12 98 SER A O 1
ATOM 793 N N . CYS A 1 99 ? -16.263 8.312 -17.903 1.00 43.91 99 CYS A N 1
ATOM 794 C CA . CYS A 1 99 ? -15.256 8.539 -16.871 1.00 43.91 99 CYS A CA 1
ATOM 795 C C . CYS A 1 99 ? -14.740 9.992 -16.835 1.00 43.91 99 CYS A C 1
ATOM 797 O O . CYS A 1 99 ? -14.400 10.486 -15.763 1.00 43.91 99 CYS A O 1
ATOM 799 N N . LYS A 1 100 ? -14.721 10.721 -17.963 1.00 46.16 100 LYS A N 1
ATOM 800 C CA . LYS A 1 100 ? -14.072 12.048 -18.043 1.00 46.16 100 LYS A CA 1
ATOM 801 C C . LYS A 1 100 ? -14.810 13.182 -17.313 1.00 46.16 100 LYS A C 1
ATOM 803 O O . LYS A 1 100 ? -14.153 14.123 -16.881 1.00 46.16 100 LYS A O 1
ATOM 808 N N . LYS A 1 101 ? -16.129 13.091 -17.086 1.00 42.31 101 LYS A N 1
ATOM 809 C CA . LYS A 1 101 ? -16.894 14.130 -16.352 1.00 42.31 101 LYS A CA 1
ATOM 810 C C . LYS A 1 101 ? -16.915 13.963 -14.820 1.00 42.31 101 LYS A C 1
ATOM 812 O O . LYS A 1 101 ? -17.504 14.792 -14.139 1.00 42.31 101 LYS A O 1
ATOM 817 N N . ARG A 1 102 ? -16.249 12.946 -14.248 1.00 44.19 102 ARG A N 1
ATOM 818 C CA . ARG A 1 102 ? -16.142 12.752 -12.778 1.00 44.19 102 ARG A CA 1
ATOM 819 C C . ARG A 1 102 ? -14.707 12.725 -12.238 1.00 44.19 102 ARG A C 1
ATOM 821 O O . ARG A 1 102 ? -14.495 12.395 -11.078 1.00 44.19 102 ARG A O 1
ATOM 828 N N . CYS A 1 103 ? -13.708 13.092 -13.038 1.00 40.44 103 CYS A N 1
ATOM 829 C CA . CYS A 1 103 ? -12.295 12.938 -12.669 1.00 40.44 103 CYS A CA 1
ATOM 830 C C . CYS A 1 103 ? -11.665 14.081 -11.844 1.00 40.44 103 CYS A C 1
ATOM 832 O O . CYS A 1 103 ? -10.452 14.056 -11.665 1.00 40.44 103 CYS A O 1
ATOM 834 N N . ARG A 1 104 ? -12.418 15.057 -11.309 1.00 46.09 104 ARG A N 1
ATOM 835 C CA . ARG A 1 104 ? -11.837 16.080 -10.402 1.00 46.09 104 ARG A CA 1
ATOM 836 C C . ARG A 1 104 ? -12.113 15.868 -8.914 1.00 46.09 104 ARG A C 1
ATOM 838 O O . ARG A 1 104 ? -11.449 16.480 -8.088 1.00 46.09 104 ARG A O 1
ATOM 845 N N . ALA A 1 105 ? -12.988 14.934 -8.557 1.00 45.41 105 ALA A N 1
ATOM 846 C CA . ALA A 1 105 ? -13.063 14.418 -7.201 1.00 45.41 105 ALA A CA 1
ATOM 847 C C . ALA A 1 105 ? -12.687 12.941 -7.264 1.00 45.41 105 ALA A C 1
ATOM 849 O O . ALA A 1 105 ? -13.498 12.101 -7.649 1.00 45.41 105 ALA A O 1
ATOM 850 N N . SER A 1 106 ? -11.440 12.625 -6.894 1.00 50.75 106 SER A N 1
ATOM 851 C CA . SER A 1 106 ? -11.129 11.310 -6.321 1.00 50.75 106 SER A CA 1
ATOM 852 C C . SER A 1 106 ? -12.326 10.910 -5.451 1.00 50.75 106 SER A C 1
ATOM 854 O O . SER A 1 106 ? -12.738 11.761 -4.655 1.00 50.75 106 SER A O 1
ATOM 856 N N . PRO A 1 107 ? -12.947 9.727 -5.632 1.00 49.47 107 PRO A N 1
ATOM 857 C CA . PRO A 1 107 ? -14.041 9.305 -4.772 1.00 49.47 107 PRO A CA 1
ATOM 858 C C . PRO A 1 107 ? -13.495 9.354 -3.351 1.00 49.47 107 PRO A C 1
ATOM 860 O O . PRO A 1 107 ? -12.698 8.496 -2.965 1.00 49.47 107 PRO A O 1
ATOM 863 N N . ARG A 1 108 ? -13.831 10.430 -2.625 1.00 57.06 108 ARG A N 1
ATOM 864 C CA . ARG A 1 108 ? -13.363 10.640 -1.263 1.00 57.06 108 ARG A CA 1
ATOM 865 C C . ARG A 1 108 ? -13.751 9.370 -0.530 1.00 57.06 108 ARG A C 1
ATOM 867 O O . ARG A 1 108 ? -14.844 8.837 -0.750 1.00 57.06 108 ARG A O 1
ATOM 874 N N . SER A 1 109 ? -12.821 8.828 0.248 1.00 68.69 109 SER A N 1
ATOM 875 C CA . SER A 1 109 ? -13.151 7.708 1.116 1.00 68.69 109 SER A CA 1
ATOM 876 C C . SER A 1 109 ? -14.431 8.066 1.869 1.00 68.69 109 SER A C 1
ATOM 878 O O . SER A 1 109 ? -14.651 9.228 2.205 1.00 68.69 109 SER A O 1
ATOM 880 N N . LEU A 1 110 ? -15.305 7.089 2.107 1.00 81.19 110 LEU A N 1
ATOM 881 C CA . LEU A 1 110 ? -16.550 7.305 2.855 1.00 81.19 110 LEU A CA 1
ATOM 882 C C . LEU A 1 110 ? -16.320 7.982 4.221 1.00 81.19 110 LEU A C 1
ATOM 884 O O . LEU A 1 110 ? -17.249 8.567 4.754 1.00 81.19 110 LEU A O 1
ATOM 888 N N . SER A 1 111 ? -15.095 7.937 4.761 1.00 85.44 111 SER A N 1
ATOM 889 C CA . SER A 1 111 ? -14.719 8.638 5.989 1.00 85.44 111 SER A CA 1
ATOM 890 C C . SER A 1 111 ? -14.528 10.148 5.815 1.00 85.44 111 SER A C 1
ATOM 892 O O . SER A 1 111 ? -14.493 10.861 6.808 1.00 85.44 111 SER A O 1
ATOM 894 N N . GLY A 1 112 ? -14.324 10.653 4.594 1.00 90.12 112 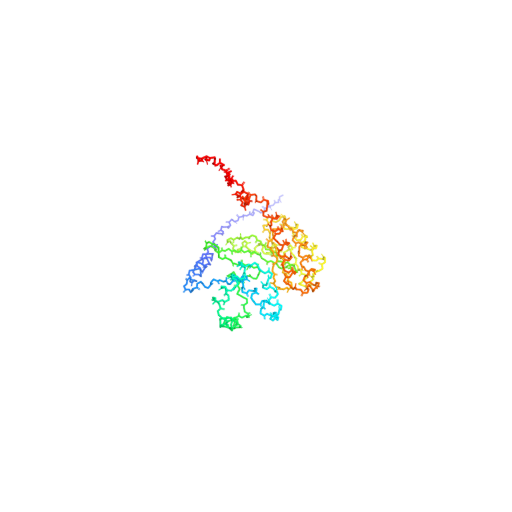GLY A N 1
ATOM 895 C CA . GLY A 1 112 ? -14.031 12.064 4.320 1.00 90.12 112 GLY A CA 1
ATOM 896 C C . GLY A 1 112 ? -12.647 12.540 4.782 1.00 90.12 112 GLY A C 1
ATOM 897 O O . GLY A 1 112 ? -12.283 13.680 4.506 1.00 90.12 112 GLY A O 1
ATOM 898 N N . VAL A 1 113 ? -11.857 11.682 5.437 1.00 92.38 113 VAL A N 1
ATOM 899 C CA . VAL A 1 113 ? -10.555 12.029 6.026 1.00 92.38 113 VAL A CA 1
ATOM 900 C C . VAL A 1 113 ? -9.412 11.645 5.075 1.00 92.38 113 VAL A C 1
ATOM 902 O O . VAL A 1 113 ? -9.253 10.458 4.762 1.00 92.38 113 VAL A O 1
ATOM 905 N N . PRO A 1 114 ? -8.575 12.603 4.629 1.00 92.56 114 PRO A N 1
ATOM 906 C CA . PRO A 1 114 ? -7.379 12.310 3.843 1.00 92.56 114 PRO A CA 1
ATOM 907 C C . PRO A 1 114 ? -6.427 11.374 4.592 1.00 92.56 114 PRO A C 1
ATOM 909 O O . PRO A 1 114 ? -6.098 11.611 5.750 1.00 92.56 114 PRO A O 1
ATOM 912 N N . GLY A 1 115 ? -5.972 10.315 3.922 1.00 94.00 115 GLY A N 1
ATOM 913 C CA . GLY A 1 115 ? -5.129 9.285 4.539 1.00 94.00 115 GLY A CA 1
ATOM 914 C C . GLY A 1 115 ? -5.906 8.163 5.233 1.00 94.00 115 GLY A C 1
ATOM 915 O O . GLY A 1 115 ? -5.286 7.222 5.709 1.00 94.00 115 GLY A O 1
ATOM 916 N N . ILE A 1 116 ? -7.243 8.191 5.245 1.00 96.50 116 ILE A N 1
ATOM 917 C CA . ILE A 1 116 ? -8.059 7.056 5.702 1.00 96.50 116 ILE A CA 1
ATOM 918 C C . ILE A 1 116 ? -8.776 6.439 4.508 1.00 96.50 116 ILE A C 1
ATOM 920 O O . ILE A 1 116 ? -9.551 7.103 3.821 1.00 96.50 116 ILE A O 1
ATOM 924 N N . GLU A 1 117 ? -8.552 5.149 4.277 1.00 95.38 117 GLU A N 1
ATOM 925 C CA . GLU A 1 117 ? -9.316 4.368 3.307 1.00 95.38 117 GLU A CA 1
ATOM 926 C C . GLU A 1 117 ? -10.448 3.616 4.003 1.00 95.38 117 GLU A C 1
ATOM 928 O O . GLU A 1 117 ? -10.251 3.016 5.059 1.00 95.38 117 GLU A O 1
ATOM 933 N N . SER A 1 118 ? -11.627 3.611 3.383 1.00 95.38 118 SER A N 1
ATOM 934 C CA . SER A 1 118 ? -12.807 2.899 3.867 1.00 95.38 118 SER A CA 1
ATOM 935 C C . SER A 1 118 ? -13.202 1.779 2.911 1.00 95.38 118 SER A C 1
ATOM 937 O O . SER A 1 118 ? -13.193 1.925 1.687 1.00 95.38 118 SER A O 1
ATOM 939 N N . HIS A 1 119 ? -13.531 0.628 3.482 1.00 93.25 119 HIS A N 1
ATOM 940 C CA . HIS A 1 119 ? -13.856 -0.587 2.755 1.00 93.25 119 HIS A CA 1
ATOM 941 C C . HIS A 1 119 ? -15.052 -1.272 3.402 1.00 93.25 119 HIS A C 1
ATOM 943 O O . HIS A 1 119 ? -15.040 -1.540 4.597 1.00 93.25 119 HIS A O 1
ATOM 949 N N . LEU A 1 120 ? -16.053 -1.625 2.600 1.00 93.00 120 LEU A N 1
ATOM 950 C CA . LEU A 1 120 ? -17.144 -2.483 3.048 1.00 93.00 120 LEU A CA 1
ATOM 951 C C . LEU A 1 120 ? -16.705 -3.947 2.898 1.00 93.00 120 LEU A C 1
ATOM 953 O O . LEU A 1 120 ? -16.490 -4.412 1.776 1.00 93.00 120 LEU A O 1
ATOM 957 N N . ARG A 1 121 ? -16.528 -4.666 4.009 1.00 90.06 121 ARG A N 1
ATOM 958 C CA . ARG A 1 121 ? -16.156 -6.090 4.033 1.00 90.06 121 ARG A CA 1
ATOM 959 C C . ARG A 1 121 ? -17.175 -6.858 4.862 1.00 90.06 121 ARG A C 1
ATOM 961 O O . ARG A 1 121 ? -17.410 -6.502 6.007 1.00 90.06 121 ARG A O 1
ATOM 968 N N . GLN A 1 122 ? -17.766 -7.907 4.282 1.00 93.31 122 GLN A N 1
ATOM 969 C CA . GLN A 1 122 ? -18.786 -8.731 4.956 1.00 93.31 122 GLN A CA 1
ATOM 970 C C . GLN A 1 122 ? -19.939 -7.887 5.541 1.00 93.31 122 GLN A C 1
ATOM 972 O O . GLN A 1 122 ? -20.384 -8.111 6.657 1.00 93.31 122 GLN A O 1
ATOM 977 N N . GLY A 1 123 ? -20.373 -6.852 4.811 1.00 93.31 123 GLY A N 1
ATOM 978 C CA . GLY A 1 123 ? -21.428 -5.934 5.261 1.00 93.31 123 GLY A CA 1
ATOM 979 C C . GLY A 1 123 ? -21.002 -4.913 6.323 1.00 93.31 123 GLY A C 1
ATOM 980 O O . GLY A 1 123 ? -21.750 -3.976 6.572 1.00 93.31 123 GLY A O 1
ATOM 981 N N . LYS A 1 124 ? -19.797 -5.025 6.892 1.00 95.25 124 LYS A N 1
ATOM 982 C CA . LYS A 1 124 ? -19.265 -4.081 7.880 1.00 95.25 124 LYS A CA 1
ATOM 983 C C . LYS A 1 124 ? -18.333 -3.064 7.234 1.00 95.25 124 LYS A C 1
ATOM 985 O O . LYS A 1 124 ? -17.493 -3.412 6.394 1.00 95.25 124 LYS A O 1
ATOM 990 N N . LEU A 1 125 ? -18.481 -1.798 7.613 1.00 95.50 125 LEU A N 1
ATOM 991 C CA . LEU A 1 125 ? -17.569 -0.740 7.196 1.00 95.50 125 LEU A CA 1
ATOM 992 C C . LEU A 1 125 ? -16.276 -0.856 8.009 1.00 95.50 125 LEU A C 1
ATOM 994 O O . LEU A 1 125 ? -16.306 -0.981 9.227 1.00 95.50 125 LEU A O 1
ATOM 998 N N . ARG A 1 126 ? -15.138 -0.875 7.317 1.00 97.25 126 ARG A N 1
ATOM 999 C CA . ARG A 1 126 ? -13.809 -0.953 7.921 1.00 97.25 126 ARG A CA 1
ATOM 1000 C C . ARG A 1 126 ? -12.922 0.156 7.403 1.00 97.25 126 ARG A C 1
ATOM 1002 O O . ARG A 1 126 ? -12.964 0.493 6.218 1.00 97.25 126 ARG A O 1
ATOM 1009 N N . TYR A 1 127 ? -12.069 0.651 8.276 1.00 97.12 127 TYR A N 1
ATOM 1010 C CA . TYR A 1 127 ? -11.145 1.738 8.028 1.00 97.12 127 TYR A CA 1
ATOM 1011 C C . TYR A 1 127 ? -9.709 1.235 8.100 1.00 97.12 127 TYR A C 1
ATOM 1013 O O . TYR A 1 127 ? -9.412 0.256 8.780 1.00 97.12 127 TYR A O 1
ATOM 1021 N N . ARG A 1 128 ? -8.810 1.894 7.377 1.00 97.12 128 ARG A N 1
ATOM 1022 C CA . ARG A 1 128 ? -7.364 1.740 7.550 1.00 97.12 128 ARG A CA 1
ATOM 1023 C C . ARG A 1 128 ? -6.672 3.069 7.297 1.00 97.12 128 ARG A C 1
ATOM 1025 O O . ARG A 1 128 ? -7.086 3.817 6.406 1.00 97.12 128 ARG A O 1
ATOM 1032 N N . ALA A 1 129 ? -5.623 3.338 8.059 1.00 97.12 129 ALA A N 1
ATOM 1033 C CA . ALA A 1 129 ? -4.774 4.502 7.859 1.00 97.12 129 ALA A CA 1
ATOM 1034 C C . ALA A 1 129 ? -3.748 4.211 6.764 1.00 97.12 129 ALA A C 1
ATOM 1036 O O . ALA A 1 129 ? -3.275 3.080 6.635 1.00 97.12 129 ALA A O 1
ATOM 1037 N N . VAL A 1 130 ? -3.432 5.220 5.957 1.00 96.31 130 VAL A N 1
ATOM 1038 C CA . VAL A 1 130 ? -2.519 5.116 4.826 1.00 96.31 130 VAL A CA 1
ATOM 1039 C C . VAL A 1 130 ? -1.712 6.400 4.670 1.00 96.31 130 VAL A C 1
ATOM 1041 O O . VAL A 1 130 ? -2.280 7.479 4.504 1.00 96.31 130 VAL A O 1
ATOM 1044 N N . VAL A 1 131 ? -0.389 6.261 4.630 1.00 95.19 131 VAL A N 1
ATOM 1045 C CA . VAL A 1 131 ? 0.575 7.344 4.391 1.00 95.19 131 VAL A CA 1
ATOM 1046 C C . VAL A 1 131 ? 1.430 6.998 3.169 1.00 95.19 131 VAL A C 1
ATOM 1048 O O . VAL A 1 131 ? 1.626 5.826 2.827 1.00 95.19 131 VAL A O 1
ATOM 1051 N N . ARG A 1 132 ? 1.870 8.025 2.439 1.00 93.69 132 ARG A N 1
ATOM 1052 C CA . ARG A 1 132 ? 2.825 7.885 1.333 1.00 93.69 132 ARG A CA 1
ATOM 1053 C C . ARG A 1 132 ? 4.214 8.238 1.850 1.00 93.69 132 ARG A C 1
ATOM 1055 O O . ARG A 1 132 ? 4.356 9.234 2.541 1.00 93.69 132 ARG A O 1
ATOM 1062 N N . PHE A 1 133 ? 5.198 7.426 1.490 1.00 92.38 133 PHE A N 1
ATOM 1063 C CA . PHE A 1 133 ? 6.600 7.611 1.840 1.00 92.38 133 PHE A CA 1
ATOM 1064 C C . PHE A 1 133 ? 7.424 7.444 0.559 1.00 92.38 133 PHE A C 1
ATOM 1066 O O . PHE A 1 133 ? 7.784 6.329 0.170 1.00 92.38 133 PHE A O 1
ATOM 1073 N N . GLY A 1 134 ? 7.593 8.537 -0.189 1.00 90.62 134 GLY A N 1
ATOM 1074 C CA . GLY A 1 134 ? 8.141 8.506 -1.548 1.00 90.62 134 GLY A CA 1
ATOM 1075 C C . GLY A 1 134 ? 7.361 7.545 -2.472 1.00 90.62 134 GLY A C 1
ATOM 1076 O O . GLY A 1 134 ? 6.138 7.685 -2.622 1.00 90.62 134 GLY A O 1
ATOM 1077 N N . PRO A 1 135 ? 8.014 6.537 -3.091 1.00 91.25 135 PRO A N 1
ATOM 1078 C CA . PRO A 1 135 ? 7.338 5.558 -3.941 1.00 91.25 135 PRO A CA 1
ATOM 1079 C C . PRO A 1 135 ? 6.557 4.510 -3.136 1.00 91.25 135 PRO A C 1
ATOM 1081 O O . PRO A 1 135 ? 5.799 3.735 -3.722 1.00 91.25 135 PRO A O 1
ATOM 1084 N N . PHE A 1 136 ? 6.709 4.463 -1.814 1.00 93.06 136 PHE A N 1
ATOM 1085 C CA . PHE A 1 136 ? 6.052 3.485 -0.960 1.00 93.06 136 PHE A CA 1
ATOM 1086 C C . PHE A 1 136 ? 4.735 4.020 -0.415 1.00 93.06 136 PHE A C 1
ATOM 1088 O O . PHE A 1 136 ? 4.540 5.212 -0.172 1.00 93.06 136 PHE A O 1
ATOM 1095 N N . ARG A 1 137 ? 3.795 3.105 -0.212 1.00 94.25 137 ARG A N 1
ATOM 1096 C CA . ARG A 1 137 ? 2.542 3.370 0.474 1.00 94.25 137 ARG A CA 1
ATOM 1097 C C . ARG A 1 137 ? 2.449 2.440 1.666 1.00 94.25 137 ARG A C 1
ATOM 1099 O O . ARG A 1 137 ? 2.354 1.227 1.483 1.00 94.25 137 ARG A O 1
ATOM 1106 N N . ILE A 1 138 ? 2.464 3.025 2.855 1.00 95.12 138 ILE A N 1
ATOM 1107 C CA . ILE A 1 138 ? 2.415 2.320 4.132 1.00 95.12 138 ILE A CA 1
ATOM 1108 C C . ILE A 1 138 ? 0.982 2.395 4.640 1.00 95.12 138 ILE A C 1
ATOM 1110 O O . ILE A 1 138 ? 0.339 3.442 4.560 1.00 95.12 138 ILE A O 1
ATOM 1114 N N . MET A 1 139 ? 0.450 1.275 5.107 1.00 96.44 139 MET A N 1
ATOM 1115 C CA . MET A 1 139 ? -0.918 1.168 5.589 1.00 96.44 139 MET A CA 1
ATOM 1116 C C . MET A 1 139 ? -0.998 0.331 6.855 1.00 96.44 139 MET A C 1
ATOM 1118 O O . MET A 1 139 ? -0.227 -0.610 7.036 1.00 96.44 139 MET A O 1
ATOM 1122 N N . THR A 1 140 ? -1.989 0.631 7.683 1.00 96.69 140 THR A N 1
ATOM 1123 C CA . THR A 1 140 ? -2.312 -0.178 8.857 1.00 96.69 140 THR A CA 1
ATOM 1124 C C . THR A 1 140 ? -3.292 -1.306 8.526 1.00 96.69 140 THR A C 1
ATOM 1126 O O . THR A 1 140 ? -3.931 -1.334 7.463 1.00 96.69 140 THR A O 1
ATOM 1129 N N . GLY A 1 141 ? -3.417 -2.254 9.453 1.00 95.56 141 GLY A N 1
ATOM 1130 C CA . GLY A 1 141 ? -4.493 -3.235 9.485 1.00 95.56 141 GLY A CA 1
ATOM 1131 C C . GLY A 1 141 ? -5.872 -2.571 9.566 1.00 95.56 141 GLY A C 1
ATOM 1132 O O . GLY A 1 141 ? -6.026 -1.430 10.009 1.00 95.56 141 GLY A O 1
ATOM 1133 N N . TYR A 1 142 ? -6.893 -3.301 9.124 1.00 96.44 142 TYR A N 1
ATOM 1134 C CA . TYR A 1 142 ? -8.269 -2.810 9.156 1.00 96.44 142 TYR A CA 1
ATOM 1135 C C . TYR A 1 142 ? -8.800 -2.710 10.594 1.00 96.44 142 TYR A C 1
ATOM 1137 O O . TYR A 1 142 ? -8.596 -3.627 11.385 1.00 96.44 142 TYR A O 1
ATOM 1145 N N . CYS A 1 143 ? -9.546 -1.651 10.902 1.00 96.62 143 CYS A N 1
ATOM 1146 C CA . CYS A 1 143 ? -10.327 -1.493 12.133 1.00 96.62 143 CYS A CA 1
ATOM 1147 C C . CYS A 1 143 ? -11.780 -1.111 11.817 1.00 96.62 143 CYS A C 1
ATOM 1149 O O . CYS A 1 143 ? -12.085 -0.679 10.707 1.00 96.62 143 CYS A O 1
ATOM 1151 N N . GLU A 1 144 ? -12.688 -1.316 12.769 1.00 96.81 144 GLU A N 1
ATOM 1152 C CA . GLU A 1 144 ? -14.112 -0.962 12.616 1.00 96.81 144 GLU A CA 1
ATOM 1153 C C . GLU A 1 144 ? -14.391 0.471 13.094 1.00 96.81 144 GLU A C 1
ATOM 1155 O O . GLU A 1 144 ? -15.274 1.130 12.560 1.00 96.81 144 GLU A O 1
ATOM 1160 N N . ASP A 1 145 ? -13.571 0.990 14.010 1.00 97.38 145 ASP A N 1
ATOM 1161 C CA . ASP A 1 145 ? -13.680 2.348 14.542 1.00 97.38 145 ASP A CA 1
ATOM 1162 C C . ASP A 1 145 ? -12.875 3.372 13.714 1.00 97.38 145 ASP A C 1
ATOM 1164 O O . ASP A 1 145 ? -11.683 3.188 13.426 1.00 97.38 145 ASP A O 1
ATOM 1168 N N . LEU A 1 146 ? -13.540 4.467 13.335 1.00 96.56 146 LEU A N 1
ATOM 1169 C CA . LEU A 1 146 ? -12.949 5.599 12.626 1.00 96.56 146 LEU A CA 1
ATOM 1170 C C . LEU A 1 146 ? -12.027 6.434 13.528 1.00 96.56 146 LEU A C 1
ATOM 1172 O O . LEU A 1 146 ? -11.030 6.963 13.032 1.00 96.56 146 LEU A O 1
ATOM 1176 N N . LEU A 1 147 ? -12.325 6.562 14.824 1.00 97.31 147 LEU A N 1
ATOM 1177 C CA . LEU A 1 147 ? -11.479 7.297 15.769 1.00 97.31 147 LEU A CA 1
ATOM 1178 C C . LEU A 1 147 ? -10.140 6.584 15.950 1.00 97.31 147 LEU A C 1
ATOM 1180 O O . LEU A 1 147 ? -9.093 7.207 15.762 1.00 97.31 147 LEU A O 1
ATOM 1184 N N . LEU A 1 148 ? -10.162 5.265 16.158 1.00 97.12 148 LEU A N 1
ATOM 1185 C CA . LEU A 1 148 ? -8.950 4.447 16.148 1.00 97.12 148 LEU A CA 1
ATOM 1186 C C . LEU A 1 148 ? -8.171 4.577 14.827 1.00 97.12 148 LEU A C 1
ATOM 1188 O O . LEU A 1 148 ? -6.945 4.682 14.831 1.00 97.12 148 LEU A O 1
ATOM 1192 N N . ALA A 1 149 ? -8.853 4.621 13.676 1.00 97.31 149 ALA A N 1
ATOM 1193 C CA . ALA A 1 149 ? -8.185 4.834 12.389 1.00 97.31 149 ALA A CA 1
ATOM 1194 C C . ALA A 1 149 ? -7.492 6.207 12.296 1.00 97.31 149 ALA A C 1
ATOM 1196 O O . ALA A 1 149 ? -6.405 6.298 11.723 1.00 97.31 149 ALA A O 1
ATOM 1197 N N . LYS A 1 150 ? -8.095 7.265 12.860 1.00 97.38 150 LYS A N 1
ATOM 1198 C CA . LYS A 1 150 ? -7.496 8.609 12.939 1.00 97.38 150 LYS A CA 1
ATOM 1199 C C . LYS A 1 150 ? -6.272 8.627 13.853 1.00 97.38 150 LYS A C 1
ATOM 1201 O O . LYS A 1 150 ? -5.245 9.157 13.446 1.00 97.38 150 LYS A O 1
ATOM 1206 N N . GLN A 1 151 ? -6.352 8.001 15.028 1.00 97.00 151 GLN A N 1
ATOM 1207 C CA . GLN A 1 151 ? -5.212 7.864 15.943 1.00 97.00 151 GLN A CA 1
ATOM 1208 C C . GLN A 1 151 ? -4.051 7.126 15.267 1.00 97.00 151 GLN A C 1
ATOM 1210 O O . GLN A 1 151 ? -2.926 7.611 15.240 1.00 97.00 151 GLN A O 1
ATOM 1215 N N . ARG A 1 152 ? -4.341 5.998 14.607 1.00 96.88 152 ARG A N 1
ATOM 1216 C CA . ARG A 1 152 ? -3.347 5.245 13.830 1.00 96.88 152 ARG A CA 1
ATOM 1217 C C . ARG A 1 152 ? -2.734 6.064 12.695 1.00 96.88 152 ARG A C 1
ATOM 1219 O O . ARG A 1 152 ? -1.556 5.898 12.404 1.00 96.88 152 ARG A O 1
ATOM 1226 N N . LEU A 1 153 ? -3.514 6.923 12.036 1.00 96.44 153 LEU A N 1
ATOM 1227 C CA . LEU A 1 153 ? -3.002 7.826 11.002 1.00 96.44 153 LEU A CA 1
ATOM 1228 C C . LEU A 1 153 ? -2.056 8.876 11.587 1.00 96.44 153 LEU A C 1
ATOM 1230 O O . LEU A 1 153 ? -1.055 9.185 10.949 1.00 96.44 153 LEU A O 1
ATOM 1234 N N . GLN A 1 154 ? -2.367 9.403 12.770 1.00 96.38 154 GLN A N 1
ATOM 1235 C CA . GLN A 1 154 ? -1.521 10.366 13.464 1.00 96.38 154 GLN A CA 1
ATOM 1236 C C . GLN A 1 154 ? -0.164 9.746 13.817 1.00 96.38 154 GLN A C 1
ATOM 1238 O O . GLN A 1 154 ? 0.859 10.249 13.364 1.00 96.38 154 GLN A O 1
ATOM 1243 N N . VAL A 1 155 ? -0.170 8.577 14.466 1.00 95.81 155 VAL A N 1
ATOM 1244 C CA . VAL A 1 155 ? 1.053 7.811 14.769 1.00 95.81 155 VAL A CA 1
ATOM 1245 C C . VAL A 1 155 ? 1.837 7.501 13.491 1.00 95.81 155 VAL A C 1
ATOM 1247 O O . VAL A 1 155 ? 3.047 7.695 13.425 1.00 95.81 155 VAL A O 1
ATOM 1250 N N . LEU A 1 156 ? 1.153 7.072 12.424 1.00 95.19 156 LEU A N 1
ATOM 1251 C CA . LEU A 1 156 ? 1.818 6.760 11.160 1.00 95.19 156 LEU A CA 1
ATOM 1252 C C . LEU A 1 156 ? 2.469 7.997 10.518 1.00 95.19 156 LEU A C 1
ATOM 1254 O O . LEU A 1 156 ? 3.521 7.863 9.900 1.00 95.19 156 LEU A O 1
ATOM 1258 N N . ARG A 1 157 ? 1.869 9.186 10.651 1.00 95.31 157 ARG A N 1
ATOM 1259 C CA . ARG A 1 157 ? 2.451 10.452 10.174 1.00 95.31 157 ARG A CA 1
ATOM 1260 C C . ARG A 1 157 ? 3.656 10.875 11.000 1.00 95.31 157 ARG A C 1
ATOM 1262 O O . ARG A 1 157 ? 4.642 11.289 10.412 1.00 95.31 157 ARG A O 1
ATOM 1269 N N . GLU A 1 158 ? 3.591 10.742 12.320 1.00 94.56 158 GLU A N 1
ATOM 1270 C CA . GLU A 1 158 ? 4.707 11.065 13.219 1.00 94.56 158 GLU A CA 1
ATOM 1271 C C . GLU A 1 158 ? 5.933 10.204 12.910 1.00 94.56 158 GLU A C 1
ATOM 1273 O O . GLU A 1 158 ? 7.039 10.714 12.768 1.00 94.56 158 GLU A O 1
ATOM 1278 N N . ILE A 1 159 ? 5.709 8.908 12.701 1.00 92.75 159 ILE A N 1
ATOM 1279 C CA . ILE A 1 159 ? 6.750 7.942 12.349 1.00 92.75 159 ILE A CA 1
ATOM 1280 C C . ILE A 1 159 ? 7.333 8.206 10.952 1.00 92.75 159 ILE A C 1
ATOM 1282 O O . ILE A 1 159 ? 8.537 8.091 10.731 1.00 92.75 159 ILE A O 1
ATOM 1286 N N . CYS A 1 160 ? 6.477 8.523 9.979 1.00 91.31 160 CYS A N 1
ATOM 1287 C CA . CYS A 1 160 ? 6.910 8.770 8.603 1.00 91.31 160 CYS A CA 1
ATOM 1288 C C . CYS A 1 160 ? 7.513 10.169 8.406 1.00 91.31 160 CYS A C 1
ATOM 1290 O O . CYS A 1 160 ? 8.197 10.395 7.411 1.00 91.31 160 CYS A O 1
ATOM 1292 N N . GLY A 1 161 ? 7.241 11.112 9.307 1.00 89.44 161 GLY A N 1
ATOM 1293 C CA . GLY A 1 161 ? 7.576 12.520 9.124 1.00 89.44 161 GLY A CA 1
ATOM 1294 C C . GLY A 1 161 ? 7.039 13.108 7.812 1.00 89.44 161 GLY A C 1
ATOM 1295 O O . GLY A 1 161 ? 6.168 12.546 7.135 1.00 89.44 161 GLY A O 1
ATOM 1296 N N . GLU A 1 162 ? 7.592 14.256 7.428 1.00 79.56 162 GLU A N 1
ATOM 1297 C CA . GLU A 1 162 ? 7.405 14.824 6.094 1.00 79.56 162 GLU A CA 1
ATOM 1298 C C . GLU A 1 162 ? 8.387 14.162 5.123 1.00 79.56 162 GLU A C 1
ATOM 1300 O O . GLU A 1 162 ? 9.515 14.610 4.924 1.00 79.56 162 GLU A O 1
ATOM 1305 N N . ALA A 1 163 ? 7.977 13.037 4.536 1.00 72.06 163 ALA A N 1
ATOM 1306 C CA . ALA A 1 163 ? 8.781 12.390 3.509 1.00 72.06 163 ALA A CA 1
ATOM 1307 C C . ALA A 1 163 ? 8.840 13.281 2.248 1.00 72.06 163 ALA A C 1
ATOM 1309 O O . ALA A 1 163 ? 7.785 13.711 1.768 1.00 72.06 163 ALA A O 1
ATOM 1310 N N . PRO A 1 164 ? 10.022 13.509 1.646 1.00 71.94 164 PRO A N 1
ATOM 1311 C CA . PRO A 1 164 ? 10.112 14.263 0.402 1.00 71.94 164 PRO A CA 1
ATOM 1312 C C . PRO A 1 164 ? 9.363 13.509 -0.706 1.00 71.94 164 PRO A C 1
ATOM 1314 O O . PRO A 1 164 ? 9.709 12.376 -1.042 1.00 71.94 164 PRO A O 1
ATOM 1317 N N . GLU A 1 165 ? 8.330 14.117 -1.300 1.00 68.50 165 GLU A N 1
ATOM 1318 C CA . GLU A 1 165 ? 7.493 13.442 -2.309 1.00 68.50 165 GLU A CA 1
ATOM 1319 C C . GLU A 1 165 ? 8.269 13.029 -3.576 1.00 68.50 165 GLU A C 1
ATOM 1321 O O . GLU A 1 165 ? 7.834 12.133 -4.304 1.00 68.50 165 GLU A O 1
ATOM 1326 N N . ALA A 1 166 ? 9.415 13.662 -3.843 1.00 67.06 166 ALA A N 1
ATOM 1327 C CA . ALA A 1 166 ? 10.159 13.518 -5.092 1.00 67.06 166 ALA A CA 1
ATOM 1328 C C . ALA A 1 166 ? 11.413 12.634 -5.002 1.00 67.06 166 ALA A C 1
ATOM 1330 O O . ALA A 1 166 ? 11.987 12.289 -6.040 1.00 67.06 166 ALA A O 1
ATOM 1331 N N . SER A 1 167 ? 11.864 12.243 -3.807 1.00 72.94 167 SER A N 1
ATOM 1332 C CA . SER A 1 167 ? 13.099 11.470 -3.698 1.00 72.94 167 SER A CA 1
ATOM 1333 C C . SER A 1 167 ? 12.829 9.975 -3.917 1.00 72.94 167 SER A C 1
ATOM 1335 O O . SER A 1 167 ? 11.861 9.376 -3.456 1.00 72.94 167 SER A O 1
ATOM 1337 N N . SER A 1 168 ? 13.689 9.352 -4.716 1.00 76.12 168 SER A N 1
ATOM 1338 C CA . SER A 1 168 ? 13.729 7.896 -4.934 1.00 76.12 168 SER A CA 1
ATOM 1339 C C . SER A 1 168 ? 15.130 7.350 -4.648 1.00 76.12 168 SER A C 1
ATOM 1341 O O . SER A 1 168 ? 15.544 6.330 -5.207 1.00 76.12 168 SER A O 1
ATOM 1343 N N . GLY A 1 169 ? 15.868 8.094 -3.822 1.00 85.38 169 GLY A N 1
ATOM 1344 C CA . GLY A 1 169 ? 17.243 7.830 -3.436 1.00 85.38 169 GLY A CA 1
ATOM 1345 C C . GLY A 1 169 ? 17.360 6.906 -2.220 1.00 85.38 169 GLY A C 1
ATOM 1346 O O . GLY A 1 169 ? 16.345 6.512 -1.636 1.00 85.38 169 GLY A O 1
ATOM 1347 N N . PRO A 1 170 ? 18.599 6.567 -1.832 1.00 87.81 170 PRO A N 1
ATOM 1348 C CA . PRO A 1 170 ? 18.885 5.719 -0.673 1.00 87.81 170 PRO A CA 1
ATOM 1349 C C . PRO A 1 170 ? 18.320 6.292 0.636 1.00 87.81 170 PRO A C 1
ATOM 1351 O O . PRO A 1 170 ? 17.856 5.530 1.477 1.00 87.81 170 PRO A O 1
ATOM 1354 N N . GLU A 1 171 ? 18.247 7.618 0.759 1.00 89.94 171 GLU A N 1
ATOM 1355 C CA . GLU A 1 171 ? 17.672 8.324 1.913 1.00 89.94 171 GLU A CA 1
ATOM 1356 C C . GLU A 1 171 ? 16.218 7.924 2.200 1.00 89.94 171 GLU A C 1
ATOM 1358 O O . GLU A 1 171 ? 15.828 7.771 3.354 1.00 89.94 171 GLU A O 1
ATOM 1363 N N . VAL A 1 172 ? 15.414 7.685 1.158 1.00 90.44 172 VAL A N 1
ATOM 1364 C CA . VAL A 1 172 ? 14.014 7.255 1.319 1.00 90.44 172 VAL A CA 1
ATOM 1365 C C . VAL A 1 172 ? 13.933 5.826 1.828 1.00 90.44 172 VAL A C 1
ATOM 1367 O O . VAL A 1 172 ? 13.031 5.480 2.583 1.00 90.44 172 VAL A O 1
ATOM 1370 N N . LEU A 1 173 ? 14.868 4.971 1.428 1.00 91.50 173 LEU A N 1
ATOM 1371 C CA . LEU A 1 173 ? 14.904 3.601 1.929 1.00 91.50 173 LEU A CA 1
ATOM 1372 C C . LEU A 1 173 ? 15.311 3.582 3.398 1.00 91.50 173 LEU A C 1
ATOM 1374 O O . LEU A 1 173 ? 14.700 2.862 4.181 1.00 91.50 173 LEU A O 1
ATOM 1378 N N . GLU A 1 174 ? 16.268 4.423 3.781 1.00 92.19 174 GLU A N 1
ATOM 1379 C CA . GLU A 1 174 ? 16.708 4.527 5.168 1.00 92.19 174 GLU A CA 1
ATOM 1380 C C . GLU A 1 174 ? 15.641 5.147 6.074 1.00 92.19 174 GLU A C 1
ATOM 1382 O O . GLU A 1 174 ? 15.333 4.615 7.140 1.00 92.19 174 GLU A O 1
ATOM 1387 N N . GLY A 1 175 ? 14.973 6.201 5.601 1.00 91.94 175 GLY A N 1
ATOM 1388 C CA . GLY A 1 175 ? 13.817 6.769 6.285 1.00 91.94 175 GLY A CA 1
ATOM 1389 C C . GLY A 1 175 ? 12.676 5.759 6.441 1.00 91.94 175 GLY A C 1
ATOM 1390 O O . GLY A 1 175 ? 12.077 5.674 7.511 1.00 91.94 175 GLY A O 1
ATOM 1391 N N . LEU A 1 176 ? 12.419 4.931 5.421 1.00 92.38 176 LEU A N 1
ATOM 1392 C CA . LEU A 1 176 ? 11.414 3.870 5.489 1.00 92.38 176 LEU A CA 1
ATOM 1393 C C . LEU A 1 176 ? 11.782 2.790 6.518 1.00 92.38 176 LEU A C 1
ATOM 1395 O O . LEU A 1 176 ? 10.902 2.337 7.249 1.00 92.38 176 LEU A O 1
ATOM 1399 N N . ARG A 1 177 ? 13.057 2.384 6.594 1.00 93.94 177 ARG A N 1
ATOM 1400 C CA . ARG A 1 177 ? 13.545 1.438 7.613 1.00 93.94 177 ARG A CA 1
ATOM 1401 C C . ARG A 1 177 ? 13.365 1.996 9.012 1.00 93.94 177 ARG A C 1
ATOM 1403 O O . ARG A 1 177 ? 12.769 1.332 9.854 1.00 93.94 177 ARG A O 1
ATOM 1410 N N . LYS A 1 178 ? 13.797 3.238 9.234 1.00 93.62 178 LYS A N 1
ATOM 1411 C CA . LYS A 1 178 ? 13.632 3.932 10.515 1.00 93.62 178 LYS A CA 1
ATOM 1412 C C . LYS A 1 178 ? 12.160 4.024 10.919 1.00 93.62 178 LYS A C 1
ATOM 1414 O O . LYS A 1 178 ? 11.822 3.701 12.054 1.00 93.62 178 LYS A O 1
ATOM 1419 N N . ALA A 1 179 ? 11.291 4.398 9.980 1.00 90.81 179 ALA A N 1
ATOM 1420 C CA . ALA A 1 179 ? 9.850 4.454 10.192 1.00 90.81 179 ALA A CA 1
ATOM 1421 C C . ALA A 1 179 ? 9.286 3.079 10.588 1.00 90.81 179 ALA A C 1
ATOM 1423 O O . ALA A 1 179 ? 8.527 2.950 11.544 1.00 90.81 179 ALA A O 1
ATOM 1424 N N . VAL A 1 180 ? 9.691 2.021 9.887 1.00 90.75 180 VAL A N 1
ATOM 1425 C CA . VAL A 1 180 ? 9.288 0.651 10.211 1.00 90.75 180 VAL A CA 1
ATOM 1426 C C . VAL A 1 180 ? 9.744 0.227 11.606 1.00 90.75 180 VAL A C 1
ATOM 1428 O O . VAL A 1 180 ? 8.931 -0.326 12.345 1.00 90.75 180 VAL A O 1
ATOM 1431 N N . GLU A 1 181 ? 10.997 0.489 11.982 1.00 91.75 181 GLU A N 1
ATOM 1432 C CA . GLU A 1 181 ? 11.513 0.132 13.308 1.00 91.75 181 GLU A CA 1
ATOM 1433 C C . GLU A 1 181 ? 10.769 0.870 14.423 1.00 91.75 181 GLU A C 1
ATOM 1435 O O . GLU A 1 181 ? 10.343 0.251 15.394 1.00 91.75 181 GLU A O 1
ATOM 1440 N N . GLN A 1 182 ? 10.517 2.170 14.260 1.00 91.31 182 GLN A N 1
ATOM 1441 C CA . GLN A 1 182 ? 9.714 2.935 15.217 1.00 91.31 182 GLN A CA 1
ATOM 1442 C C . GLN A 1 182 ? 8.299 2.371 15.352 1.00 91.31 182 GLN A C 1
ATOM 1444 O O . GLN A 1 182 ? 7.757 2.284 16.451 1.00 91.31 182 GLN A O 1
ATOM 1449 N N . ALA A 1 183 ? 7.711 1.939 14.241 1.00 88.44 183 ALA A N 1
ATOM 1450 C CA . ALA A 1 183 ? 6.346 1.451 14.225 1.00 88.44 183 ALA A CA 1
ATOM 1451 C C . ALA A 1 183 ? 6.181 0.034 14.791 1.00 88.44 183 ALA A C 1
ATOM 1453 O O . ALA A 1 183 ? 5.081 -0.308 15.235 1.00 88.44 183 ALA A O 1
ATOM 1454 N N . LYS A 1 184 ? 7.253 -0.771 14.841 1.00 88.25 184 LYS A N 1
ATOM 1455 C CA . LYS A 1 184 ? 7.259 -2.039 15.591 1.00 88.25 184 LYS A CA 1
ATOM 1456 C C . LYS A 1 184 ? 6.976 -1.814 17.077 1.00 88.25 184 LYS A C 1
ATOM 1458 O O . LYS A 1 184 ? 6.314 -2.646 17.688 1.00 88.25 184 LYS A O 1
ATOM 1463 N N . ASN A 1 185 ? 7.392 -0.672 17.624 1.00 89.75 185 ASN A N 1
ATOM 1464 C CA . ASN A 1 185 ? 7.131 -0.311 19.019 1.00 89.75 185 ASN A CA 1
ATOM 1465 C C . ASN A 1 185 ? 5.679 0.144 19.262 1.00 89.75 185 ASN A C 1
ATOM 1467 O O . ASN A 1 185 ? 5.268 0.270 20.408 1.00 89.75 185 ASN A O 1
ATOM 1471 N N . SER A 1 186 ? 4.895 0.404 18.209 1.00 85.25 186 SER A N 1
ATOM 1472 C CA . SER A 1 186 ? 3.538 0.967 18.308 1.00 85.25 186 SER A CA 1
ATOM 1473 C C . SER A 1 186 ? 2.409 -0.071 18.193 1.00 85.25 186 SER A C 1
ATOM 1475 O O . SER A 1 186 ? 1.258 0.314 17.996 1.00 85.25 186 SER A O 1
ATOM 1477 N N . GLU A 1 187 ? 2.716 -1.375 18.237 1.00 87.75 187 GLU A N 1
ATOM 1478 C CA . GLU A 1 187 ? 1.758 -2.491 18.053 1.00 87.75 187 GLU A CA 1
ATOM 1479 C C . GLU A 1 187 ? 0.908 -2.414 16.763 1.00 87.75 187 GLU A C 1
ATOM 1481 O O . GLU A 1 187 ? -0.139 -3.056 16.618 1.00 87.75 187 GLU A O 1
ATOM 1486 N N . LEU A 1 188 ? 1.340 -1.627 15.774 1.00 91.06 188 LEU A N 1
ATOM 1487 C CA . LEU A 1 188 ? 0.599 -1.457 14.534 1.00 91.06 188 LEU A CA 1
ATOM 1488 C C . LEU A 1 188 ? 0.853 -2.644 13.603 1.00 91.06 188 LEU A C 1
ATOM 1490 O O . LEU A 1 188 ? 1.981 -2.916 13.200 1.00 91.06 188 LEU A O 1
ATOM 1494 N N . GLU A 1 189 ? -0.216 -3.310 13.158 1.00 93.00 189 GLU A N 1
ATOM 1495 C CA . GLU A 1 189 ? -0.102 -4.224 12.021 1.00 93.00 189 GLU A CA 1
ATOM 1496 C C . GLU A 1 189 ? 0.138 -3.397 10.755 1.00 93.00 189 GLU A C 1
ATOM 1498 O O . GLU A 1 189 ? -0.791 -2.807 10.196 1.00 93.00 189 GLU A O 1
ATOM 1503 N N . LEU A 1 190 ? 1.384 -3.352 10.296 1.00 94.19 190 LEU A N 1
ATOM 1504 C CA . LEU A 1 190 ? 1.768 -2.558 9.140 1.00 94.19 190 LEU A CA 1
ATOM 1505 C C . LEU A 1 190 ? 1.956 -3.410 7.901 1.00 94.19 190 LEU A C 1
ATOM 1507 O O . LEU A 1 190 ? 2.479 -4.529 7.916 1.00 94.19 190 LEU A O 1
ATOM 1511 N N . ARG A 1 191 ? 1.550 -2.820 6.787 1.00 94.31 191 ARG A N 1
ATOM 1512 C CA . ARG A 1 191 ? 1.745 -3.363 5.456 1.00 94.31 191 ARG A CA 1
ATOM 1513 C C . ARG A 1 191 ? 2.220 -2.258 4.540 1.00 94.31 191 ARG A C 1
ATOM 1515 O O . ARG A 1 191 ? 1.882 -1.093 4.734 1.00 94.31 191 ARG A O 1
ATOM 1522 N N . PHE A 1 192 ? 2.953 -2.619 3.504 1.00 93.88 192 PHE A N 1
ATOM 1523 C CA . PHE A 1 192 ? 3.394 -1.661 2.509 1.00 93.88 192 PHE A CA 1
ATOM 1524 C C . PHE A 1 192 ? 3.319 -2.251 1.105 1.00 93.88 192 PHE A C 1
ATOM 1526 O O . PHE A 1 192 ? 3.252 -3.464 0.905 1.00 93.88 192 PHE A O 1
ATOM 1533 N N . PHE A 1 193 ? 3.276 -1.368 0.119 1.00 91.69 193 PHE A N 1
ATOM 1534 C CA . PHE A 1 193 ? 3.548 -1.702 -1.272 1.00 91.69 193 PHE A CA 1
ATOM 1535 C C . PHE A 1 193 ? 4.226 -0.507 -1.933 1.00 91.69 193 PHE A C 1
ATOM 1537 O O . PHE A 1 193 ? 4.053 0.630 -1.494 1.00 91.69 193 PHE A O 1
ATOM 1544 N N . ALA A 1 194 ? 4.956 -0.746 -3.012 1.00 90.62 194 ALA A N 1
ATOM 1545 C CA . ALA A 1 194 ? 5.551 0.308 -3.808 1.00 90.62 19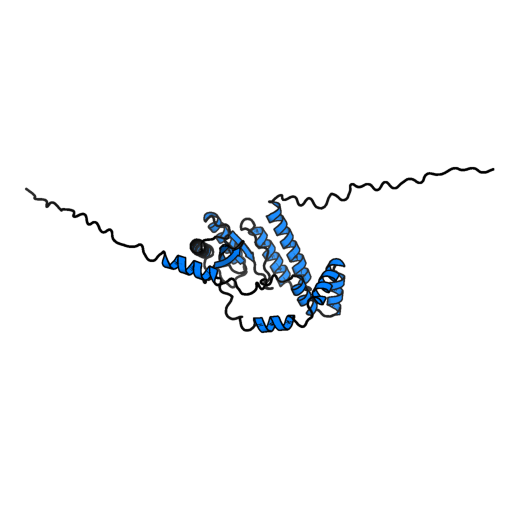4 ALA A CA 1
ATOM 1546 C C . ALA A 1 194 ? 4.717 0.596 -5.063 1.00 90.62 194 ALA A C 1
ATOM 1548 O O . ALA A 1 194 ? 4.144 -0.301 -5.692 1.00 90.62 194 ALA A O 1
ATOM 1549 N N . LEU A 1 195 ? 4.638 1.873 -5.417 1.00 88.31 195 LEU A N 1
ATOM 1550 C CA . LEU A 1 195 ? 4.110 2.362 -6.679 1.00 88.31 195 LEU A CA 1
ATOM 1551 C C . LEU A 1 195 ? 5.235 2.354 -7.712 1.00 88.31 195 LEU A C 1
ATOM 1553 O O . LEU A 1 195 ? 6.292 2.952 -7.516 1.00 88.31 195 LEU A O 1
ATOM 1557 N N . LEU A 1 196 ? 4.993 1.671 -8.823 1.00 83.44 196 LEU A N 1
ATOM 1558 C CA . LEU A 1 196 ? 5.909 1.621 -9.952 1.00 83.44 196 LEU A CA 1
ATOM 1559 C C . LEU A 1 196 ? 5.622 2.789 -10.916 1.00 83.44 196 LEU A C 1
ATOM 1561 O O . LEU A 1 196 ? 4.471 3.239 -10.996 1.00 83.44 196 LEU A O 1
ATOM 1565 N N . PRO A 1 197 ? 6.614 3.256 -11.700 1.00 77.06 197 PRO A N 1
ATOM 1566 C CA . PRO A 1 197 ? 6.431 4.347 -12.669 1.00 77.06 197 PRO A CA 1
ATOM 1567 C C . PRO A 1 197 ? 5.279 4.115 -13.662 1.00 77.06 197 PRO A C 1
ATOM 1569 O O . PRO A 1 197 ? 4.567 5.042 -14.037 1.00 77.06 197 PRO A O 1
ATOM 1572 N N . CYS A 1 198 ? 5.014 2.855 -14.017 1.00 73.38 198 CYS A N 1
ATOM 1573 C CA . CYS A 1 198 ? 3.898 2.428 -14.868 1.00 73.38 198 CYS A CA 1
ATOM 1574 C C . CYS A 1 198 ? 2.515 2.472 -14.180 1.00 73.38 198 CYS A C 1
ATOM 1576 O O . CYS A 1 198 ? 1.544 1.927 -14.705 1.00 73.38 198 CYS A O 1
ATOM 1578 N N . ARG A 1 199 ? 2.396 3.096 -12.997 1.00 76.19 199 ARG A N 1
ATOM 1579 C CA . ARG A 1 199 ? 1.183 3.136 -12.152 1.00 76.19 199 ARG A CA 1
ATOM 1580 C C . ARG A 1 199 ? 0.699 1.760 -11.678 1.00 76.19 199 ARG A C 1
ATOM 1582 O O . ARG A 1 199 ? -0.428 1.637 -11.192 1.00 76.19 199 ARG A O 1
ATOM 1589 N N . GLN A 1 200 ? 1.540 0.736 -11.797 1.00 78.44 200 GLN A N 1
ATOM 1590 C CA . GLN A 1 200 ? 1.308 -0.573 -11.197 1.00 78.44 200 GLN A CA 1
ATOM 1591 C C . GLN A 1 200 ? 1.782 -0.577 -9.740 1.00 78.44 200 GLN A C 1
ATOM 1593 O O . GLN A 1 200 ? 2.516 0.309 -9.297 1.00 78.44 200 GLN A O 1
ATOM 1598 N N . LYS A 1 201 ? 1.304 -1.554 -8.973 1.00 82.44 201 LYS A N 1
ATOM 1599 C CA . LYS A 1 201 ? 1.617 -1.715 -7.551 1.00 82.44 201 LYS A CA 1
ATOM 1600 C C . LYS A 1 201 ? 2.365 -3.022 -7.368 1.00 82.44 201 LYS A C 1
ATOM 1602 O O . LYS A 1 201 ? 1.978 -4.017 -7.979 1.00 82.44 201 LYS A O 1
ATOM 1607 N N . THR A 1 202 ? 3.376 -3.031 -6.509 1.00 80.75 202 THR A N 1
ATOM 1608 C CA . THR A 1 202 ? 3.940 -4.294 -6.024 1.00 80.75 202 THR A CA 1
ATOM 1609 C C . THR A 1 202 ? 2.900 -5.033 -5.174 1.00 80.75 202 THR A C 1
ATOM 1611 O O . THR A 1 202 ? 1.921 -4.424 -4.715 1.00 80.75 202 THR A O 1
ATOM 1614 N N . PRO A 1 203 ? 3.094 -6.337 -4.923 1.00 81.31 203 PRO A N 1
ATOM 1615 C CA . PRO A 1 203 ? 2.333 -7.034 -3.906 1.00 81.31 203 PRO A CA 1
ATOM 1616 C C . PRO A 1 203 ? 2.382 -6.288 -2.571 1.00 81.31 203 PRO A C 1
ATOM 1618 O O . PRO A 1 203 ? 3.374 -5.639 -2.234 1.00 81.31 203 PRO A O 1
ATOM 1621 N N . CYS A 1 204 ? 1.278 -6.365 -1.831 1.00 86.12 204 CYS A N 1
ATOM 1622 C CA . CYS A 1 204 ? 1.196 -5.794 -0.496 1.00 86.12 204 CYS A CA 1
ATOM 1623 C C . CYS A 1 204 ? 1.856 -6.758 0.487 1.00 86.12 204 CYS A C 1
ATOM 1625 O O . CYS A 1 204 ? 1.357 -7.865 0.692 1.00 86.12 204 CYS A O 1
ATOM 1627 N N . LEU A 1 205 ? 2.972 -6.329 1.064 1.00 85.44 205 LEU A N 1
ATOM 1628 C CA . LEU A 1 205 ? 3.785 -7.108 1.986 1.00 85.44 205 LEU A CA 1
ATOM 1629 C C . LEU A 1 205 ? 3.550 -6.618 3.410 1.00 85.44 205 LEU A C 1
ATOM 1631 O O . LEU A 1 205 ? 3.216 -5.451 3.626 1.00 85.44 205 LEU A O 1
ATOM 1635 N N . ARG A 1 206 ? 3.713 -7.512 4.385 1.00 89.62 206 ARG A N 1
ATOM 1636 C CA . ARG A 1 206 ? 3.820 -7.091 5.781 1.00 89.62 206 ARG A CA 1
ATOM 1637 C C . ARG A 1 206 ? 5.218 -6.533 6.037 1.00 89.62 206 ARG A C 1
ATOM 1639 O O . ARG A 1 206 ? 6.150 -6.822 5.286 1.00 89.62 206 ARG A O 1
ATOM 1646 N N . VAL A 1 207 ? 5.347 -5.728 7.081 1.00 87.44 207 VAL A N 1
ATOM 1647 C CA . VAL A 1 207 ? 6.599 -5.044 7.415 1.00 87.44 207 VAL A CA 1
ATOM 1648 C C . VAL A 1 207 ? 7.740 -5.999 7.787 1.00 87.44 207 VAL A C 1
ATOM 1650 O O . VAL A 1 207 ? 8.895 -5.677 7.535 1.00 87.44 207 VAL A O 1
ATOM 1653 N N . GLU A 1 208 ? 7.456 -7.220 8.243 1.00 86.44 208 GLU A N 1
ATOM 1654 C CA . GLU A 1 208 ? 8.482 -8.254 8.452 1.00 86.44 208 GLU A CA 1
ATOM 1655 C C . GLU A 1 208 ? 9.200 -8.639 7.139 1.00 86.44 208 GLU A C 1
ATOM 1657 O O . GLU A 1 208 ? 10.328 -9.119 7.152 1.00 86.44 208 GLU A O 1
ATOM 1662 N N . GLY A 1 209 ? 8.563 -8.392 5.988 1.00 82.75 209 GLY A N 1
ATOM 1663 C CA . GLY A 1 209 ? 9.131 -8.578 4.653 1.00 82.75 209 GLY A CA 1
ATOM 1664 C C . GLY A 1 209 ? 9.718 -7.306 4.035 1.00 82.75 209 GLY A C 1
ATOM 1665 O O . GLY A 1 209 ? 9.819 -7.250 2.807 1.00 82.75 209 GLY A O 1
ATOM 1666 N N . LEU A 1 210 ? 10.054 -6.281 4.835 1.00 88.25 210 LEU A N 1
ATOM 1667 C CA . LEU A 1 210 ? 10.492 -4.972 4.334 1.00 88.25 210 LEU A CA 1
ATOM 1668 C C . LEU A 1 210 ? 11.665 -5.077 3.357 1.00 88.25 210 LEU A C 1
ATOM 1670 O O . LEU A 1 210 ? 11.529 -4.669 2.205 1.00 88.25 210 LEU A O 1
ATOM 1674 N N . GLU A 1 211 ? 12.787 -5.659 3.784 1.00 88.38 211 GLU A N 1
ATOM 1675 C CA . GLU A 1 211 ? 14.005 -5.722 2.963 1.00 88.38 211 GLU A CA 1
ATOM 1676 C C . GLU A 1 211 ? 13.794 -6.513 1.671 1.00 88.38 211 GLU A C 1
ATOM 1678 O O . GLU A 1 211 ? 14.262 -6.118 0.604 1.00 88.38 211 GLU A O 1
ATOM 1683 N N . ALA A 1 212 ? 13.030 -7.605 1.737 1.00 80.88 212 ALA A N 1
ATOM 1684 C CA . ALA A 1 212 ? 12.681 -8.384 0.555 1.00 80.88 212 ALA A CA 1
ATOM 1685 C C . ALA A 1 212 ? 11.839 -7.551 -0.432 1.00 80.88 212 ALA A C 1
ATOM 1687 O O . ALA A 1 212 ? 12.086 -7.573 -1.639 1.00 80.88 212 ALA A O 1
ATOM 1688 N N . GLY A 1 213 ? 10.892 -6.760 0.080 1.00 82.06 213 GLY A N 1
ATOM 1689 C CA . GLY A 1 213 ? 10.094 -5.838 -0.725 1.00 82.06 213 GLY A CA 1
ATOM 1690 C C . GLY A 1 213 ? 10.888 -4.669 -1.306 1.00 82.06 213 GLY A C 1
ATOM 1691 O O . GLY A 1 213 ? 10.656 -4.309 -2.460 1.00 82.06 213 GLY A O 1
ATOM 1692 N N . ILE A 1 214 ? 11.832 -4.099 -0.548 1.00 87.69 214 ILE A N 1
ATOM 1693 C CA . ILE A 1 214 ? 12.733 -3.038 -1.021 1.00 87.69 214 ILE A CA 1
ATOM 1694 C C . ILE A 1 214 ? 13.607 -3.564 -2.159 1.00 87.69 214 ILE A C 1
ATOM 1696 O O . ILE A 1 214 ? 13.626 -2.948 -3.225 1.00 87.69 214 ILE A O 1
ATOM 1700 N N . ARG A 1 215 ? 14.271 -4.714 -1.970 1.00 84.44 215 ARG A N 1
ATOM 1701 C CA . ARG A 1 215 ? 15.118 -5.330 -3.004 1.00 84.44 215 ARG A CA 1
ATOM 1702 C C . ARG A 1 215 ? 14.335 -5.603 -4.281 1.00 84.44 215 ARG A C 1
ATOM 1704 O O . ARG A 1 215 ? 14.730 -5.146 -5.351 1.00 84.44 215 ARG A O 1
ATOM 1711 N N . ALA A 1 216 ? 13.170 -6.241 -4.167 1.00 78.06 216 ALA A N 1
ATOM 1712 C CA . ALA A 1 216 ? 12.331 -6.474 -5.333 1.00 78.06 216 ALA A CA 1
ATOM 1713 C C . ALA A 1 216 ? 11.894 -5.167 -5.995 1.00 78.06 216 ALA A C 1
ATOM 1715 O O . ALA A 1 216 ? 11.950 -5.060 -7.213 1.00 78.06 216 ALA A O 1
ATOM 1716 N N . TRP A 1 217 ? 11.508 -4.138 -5.236 1.00 85.69 217 TRP A N 1
ATOM 1717 C CA . TRP A 1 217 ? 11.189 -2.838 -5.824 1.00 85.69 217 TRP A CA 1
ATOM 1718 C C . TRP A 1 217 ? 12.380 -2.221 -6.572 1.00 85.69 217 TRP A C 1
ATOM 1720 O O . TRP A 1 217 ? 12.188 -1.695 -7.668 1.00 85.69 217 TRP A O 1
ATOM 1730 N N . GLN A 1 218 ? 13.598 -2.302 -6.032 1.00 88.00 218 GLN A N 1
ATOM 1731 C CA . GLN A 1 218 ? 14.806 -1.803 -6.695 1.00 88.00 218 GLN A CA 1
ATOM 1732 C C . GLN A 1 218 ? 15.090 -2.559 -7.999 1.00 88.00 218 GLN A C 1
ATOM 1734 O O . GLN A 1 218 ? 15.355 -1.929 -9.026 1.00 88.00 218 GLN A O 1
ATOM 1739 N N . GLU A 1 219 ? 14.977 -3.888 -7.995 1.00 83.06 219 GLU A N 1
ATOM 1740 C CA . GLU A 1 219 ? 15.134 -4.718 -9.194 1.00 83.06 219 GLU A CA 1
ATOM 1741 C C . GLU A 1 219 ? 14.069 -4.395 -10.245 1.00 83.06 219 GLU A C 1
ATOM 1743 O O . GLU A 1 219 ? 14.391 -4.128 -11.403 1.00 83.06 219 GLU A O 1
ATOM 1748 N N . LEU A 1 220 ? 12.801 -4.331 -9.829 1.00 77.38 220 LEU A N 1
ATOM 1749 C CA . LEU A 1 220 ? 11.667 -3.948 -10.669 1.00 77.38 220 LEU A CA 1
ATOM 1750 C C . LEU A 1 220 ? 11.873 -2.578 -11.297 1.00 77.38 220 LEU A C 1
ATOM 1752 O O . LEU A 1 220 ? 11.698 -2.404 -12.502 1.00 77.38 220 LEU A O 1
ATOM 1756 N N . ARG A 1 221 ? 12.263 -1.596 -10.485 1.00 82.81 221 ARG A N 1
ATOM 1757 C CA . ARG A 1 221 ? 12.551 -0.244 -10.948 1.00 82.81 221 ARG A CA 1
ATOM 1758 C C . ARG A 1 221 ? 13.693 -0.259 -11.954 1.00 82.81 221 ARG A C 1
ATOM 1760 O O . ARG A 1 221 ? 13.562 0.363 -13.000 1.00 82.81 221 ARG A O 1
ATOM 1767 N N . THR A 1 222 ? 14.775 -0.978 -11.676 1.00 84.31 222 THR A N 1
ATOM 1768 C CA . THR A 1 222 ? 15.931 -1.079 -12.575 1.00 84.31 222 THR A CA 1
ATOM 1769 C C . THR A 1 222 ? 15.534 -1.702 -13.910 1.00 84.31 222 THR A C 1
ATOM 1771 O O . THR A 1 222 ? 15.886 -1.164 -14.956 1.00 84.31 222 THR A O 1
ATOM 1774 N N . LEU A 1 223 ? 14.739 -2.776 -13.897 1.00 79.12 223 LEU A N 1
ATOM 1775 C CA . LEU A 1 223 ? 14.212 -3.419 -15.105 1.00 79.12 223 LEU A CA 1
ATOM 1776 C C . LEU A 1 223 ? 13.306 -2.483 -15.915 1.00 79.12 223 LEU A C 1
ATOM 1778 O O . LEU A 1 223 ? 13.413 -2.436 -17.140 1.00 79.12 223 LEU A O 1
ATOM 1782 N N . LEU A 1 224 ? 12.439 -1.724 -15.241 1.00 77.38 224 LEU A N 1
ATOM 1783 C CA . LEU A 1 224 ? 11.550 -0.758 -15.889 1.00 77.38 224 LEU A CA 1
ATOM 1784 C C . LEU A 1 224 ? 12.317 0.444 -16.461 1.00 77.38 224 LEU A C 1
ATOM 1786 O O . LEU A 1 224 ? 12.000 0.899 -17.558 1.00 77.38 224 LEU A O 1
ATOM 1790 N N . MET A 1 225 ? 13.330 0.946 -15.749 1.00 78.00 225 MET A N 1
ATOM 1791 C CA . MET A 1 225 ? 14.147 2.085 -16.186 1.00 78.00 225 MET A CA 1
ATOM 1792 C C . MET A 1 225 ? 15.126 1.706 -17.300 1.00 78.00 225 MET A C 1
ATOM 1794 O O . MET A 1 225 ? 15.402 2.531 -18.166 1.00 78.00 225 MET A O 1
ATOM 1798 N N . ARG A 1 226 ? 15.611 0.457 -17.334 1.00 78.56 226 ARG A N 1
ATOM 1799 C CA . ARG A 1 226 ? 16.577 -0.030 -18.335 1.00 78.56 226 ARG A CA 1
ATOM 1800 C C . ARG A 1 226 ? 16.046 -0.106 -19.771 1.00 78.56 226 ARG A C 1
ATOM 1802 O O . ARG A 1 226 ? 16.775 -0.594 -20.623 1.00 78.56 226 ARG A O 1
ATOM 1809 N N . ARG A 1 227 ? 14.829 0.375 -20.071 1.00 56.44 227 ARG A N 1
ATOM 1810 C CA . ARG A 1 227 ? 14.179 0.206 -21.386 1.00 56.44 227 ARG A CA 1
ATOM 1811 C C . ARG A 1 227 ? 14.339 -1.240 -21.856 1.00 56.44 227 ARG A C 1
ATOM 1813 O O . ARG A 1 227 ? 14.969 -1.506 -22.875 1.00 56.44 227 ARG A O 1
ATOM 1820 N N . ALA A 1 228 ? 13.792 -2.194 -21.102 1.00 53.03 228 ALA A N 1
ATOM 1821 C CA . ALA A 1 228 ? 13.619 -3.522 -21.672 1.00 53.03 228 ALA A CA 1
ATOM 1822 C C . ALA A 1 228 ? 12.884 -3.346 -23.007 1.00 53.03 228 ALA A C 1
ATOM 1824 O O . ALA A 1 228 ? 11.814 -2.735 -23.044 1.00 53.03 228 ALA A O 1
ATOM 1825 N N . SER A 1 229 ? 13.466 -3.866 -24.087 1.00 56.84 229 SER A N 1
ATOM 1826 C CA . SER A 1 229 ? 12.959 -3.776 -25.464 1.00 56.84 229 SER A CA 1
ATOM 1827 C C . SER A 1 229 ? 11.506 -4.263 -25.591 1.00 56.84 229 SER A C 1
ATOM 1829 O O . SER A 1 229 ? 10.836 -3.999 -26.580 1.00 56.84 229 SER A O 1
ATOM 1831 N N . SER A 1 230 ? 11.006 -4.948 -24.557 1.00 68.94 230 SER A N 1
ATOM 1832 C CA . SER A 1 230 ? 9.602 -5.239 -24.319 1.00 68.94 230 SER A CA 1
ATOM 1833 C C . SER A 1 230 ? 9.230 -4.970 -22.846 1.00 68.94 230 SER A C 1
ATOM 1835 O O . SER A 1 230 ? 9.703 -5.685 -21.952 1.00 68.94 230 SER A O 1
ATOM 1837 N N . PRO A 1 231 ? 8.323 -4.012 -22.566 1.00 61.16 231 PRO A N 1
ATOM 1838 C CA . PRO A 1 231 ? 7.713 -3.818 -21.245 1.00 61.16 231 PRO A CA 1
ATOM 1839 C C . PRO A 1 231 ? 7.082 -5.098 -20.673 1.00 61.16 231 PRO A C 1
ATOM 1841 O O . PRO A 1 231 ? 7.029 -5.277 -19.459 1.00 61.16 231 PRO A O 1
ATOM 1844 N N . GLN A 1 232 ? 6.651 -6.017 -21.544 1.00 61.34 232 GLN A N 1
ATOM 1845 C CA . GLN A 1 232 ? 6.034 -7.287 -21.167 1.00 61.34 232 GLN A CA 1
ATOM 1846 C C . GLN A 1 232 ? 7.047 -8.287 -20.601 1.00 61.34 232 GLN A C 1
ATOM 1848 O O . GLN A 1 232 ? 6.724 -9.008 -19.660 1.00 61.34 232 GLN A O 1
ATOM 1853 N N . ALA A 1 233 ? 8.269 -8.334 -21.138 1.00 65.75 233 ALA A N 1
ATOM 1854 C CA . ALA A 1 233 ? 9.326 -9.197 -20.611 1.00 65.75 233 ALA A CA 1
ATOM 1855 C C . ALA A 1 233 ? 9.780 -8.710 -19.227 1.00 65.75 233 ALA A C 1
ATOM 1857 O O . ALA A 1 233 ? 9.892 -9.507 -18.294 1.00 65.75 233 ALA A O 1
ATOM 1858 N N . ALA A 1 234 ? 9.936 -7.389 -19.069 1.00 63.62 234 ALA A N 1
ATOM 1859 C CA . ALA A 1 234 ? 10.200 -6.775 -17.770 1.00 63.62 234 ALA A CA 1
ATOM 1860 C C . ALA A 1 234 ? 9.062 -7.046 -16.779 1.00 63.62 234 ALA A C 1
ATOM 1862 O O . ALA A 1 234 ? 9.337 -7.424 -15.645 1.00 63.62 234 ALA A O 1
ATOM 1863 N N . TRP A 1 235 ? 7.800 -6.928 -17.208 1.00 63.97 235 TRP A N 1
ATOM 1864 C CA . TRP A 1 235 ? 6.648 -7.215 -16.353 1.00 63.97 235 TRP A CA 1
ATOM 1865 C C . TRP A 1 235 ? 6.489 -8.707 -16.021 1.00 63.97 235 TRP A C 1
ATOM 1867 O O . TRP A 1 235 ? 6.113 -9.053 -14.909 1.00 63.97 235 TRP A O 1
ATOM 1877 N N . SER A 1 236 ? 6.808 -9.614 -16.941 1.00 68.19 236 SER A N 1
ATOM 1878 C CA . SER A 1 236 ? 6.745 -11.059 -16.676 1.00 68.19 236 SER A CA 1
ATOM 1879 C C . SER A 1 236 ? 7.826 -11.476 -15.681 1.00 68.19 236 SER A C 1
ATOM 1881 O O . SER A 1 236 ? 7.543 -12.206 -14.734 1.00 68.19 236 SER A O 1
ATOM 1883 N N . LYS A 1 237 ? 9.046 -10.938 -15.830 1.00 71.31 237 LYS A N 1
ATOM 1884 C CA . LYS A 1 237 ? 10.132 -11.119 -14.857 1.00 71.31 237 LYS A CA 1
ATOM 1885 C C . LYS A 1 237 ? 9.778 -10.496 -13.506 1.00 71.31 237 LYS A C 1
ATOM 1887 O O . LYS A 1 237 ? 9.945 -11.127 -12.469 1.00 71.31 237 LYS A O 1
ATOM 1892 N N . ALA A 1 238 ? 9.205 -9.296 -13.531 1.00 63.84 238 ALA A N 1
ATOM 1893 C CA . ALA A 1 238 ? 8.677 -8.613 -12.361 1.00 63.84 238 ALA A CA 1
ATOM 1894 C C . ALA A 1 238 ? 7.632 -9.437 -11.610 1.00 63.84 238 ALA A C 1
ATOM 1896 O O . ALA A 1 238 ? 7.675 -9.548 -10.387 1.00 63.84 238 ALA A O 1
ATOM 1897 N N . GLN A 1 239 ? 6.688 -10.010 -12.351 1.00 66.12 239 GLN A N 1
ATOM 1898 C CA . GLN A 1 239 ? 5.639 -10.857 -11.817 1.00 66.12 239 GLN A CA 1
ATOM 1899 C C . GLN A 1 239 ? 6.215 -12.163 -11.258 1.00 66.12 239 GLN A C 1
ATOM 1901 O O . GLN A 1 239 ? 5.746 -12.604 -10.215 1.00 66.12 239 GLN A O 1
ATOM 1906 N N . GLY A 1 240 ? 7.258 -12.727 -11.880 1.00 72.94 240 GLY A N 1
ATOM 1907 C CA . GLY A 1 240 ? 8.050 -13.831 -11.325 1.00 72.94 240 GLY A CA 1
ATOM 1908 C C . GLY A 1 240 ? 8.609 -13.497 -9.941 1.00 72.94 240 GLY A C 1
ATOM 1909 O O . GLY A 1 240 ? 8.251 -14.158 -8.972 1.00 72.94 240 GLY A O 1
ATOM 1910 N N . ILE A 1 241 ? 9.347 -12.388 -9.825 1.00 68.00 241 ILE A N 1
ATOM 1911 C CA . ILE A 1 241 ? 9.904 -11.900 -8.548 1.00 68.00 241 ILE A CA 1
ATOM 1912 C C . ILE A 1 241 ? 8.789 -11.654 -7.517 1.00 68.00 241 ILE A C 1
ATOM 1914 O 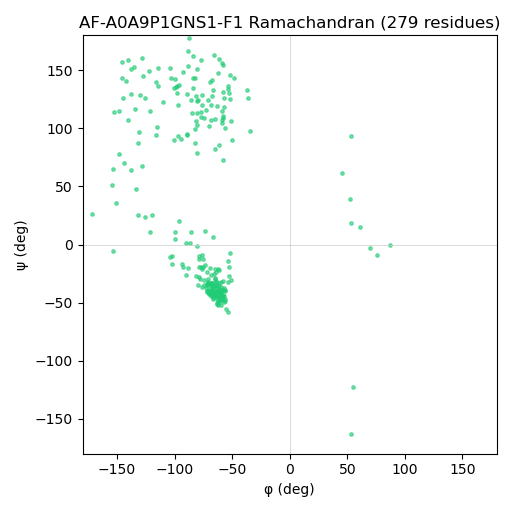O . ILE A 1 241 ? 8.887 -12.038 -6.354 1.00 68.00 241 ILE A O 1
ATOM 1918 N N . CYS A 1 242 ? 7.680 -11.041 -7.939 1.00 60.09 242 CYS A N 1
ATOM 1919 C CA . CYS A 1 242 ? 6.526 -10.796 -7.076 1.00 60.09 242 CYS A CA 1
ATOM 1920 C C . CYS A 1 242 ? 5.880 -12.096 -6.579 1.00 60.09 242 CYS A C 1
ATOM 1922 O O . CYS A 1 242 ? 5.465 -12.162 -5.424 1.00 60.09 242 CYS A O 1
ATOM 1924 N N . ASN A 1 243 ? 5.781 -13.112 -7.437 1.00 67.06 243 ASN A N 1
ATOM 1925 C CA . ASN A 1 243 ? 5.230 -14.419 -7.095 1.00 67.06 243 ASN A CA 1
ATOM 1926 C C . ASN A 1 243 ? 6.162 -15.188 -6.155 1.00 67.06 243 ASN A C 1
ATOM 1928 O O . ASN A 1 243 ? 5.671 -15.803 -5.215 1.00 67.06 243 ASN A O 1
ATOM 1932 N N . GLU A 1 244 ? 7.476 -15.122 -6.364 1.00 70.25 244 GLU A N 1
ATOM 1933 C CA . GLU A 1 244 ? 8.477 -15.714 -5.469 1.00 70.25 244 GLU A CA 1
ATOM 1934 C C . GLU A 1 244 ? 8.431 -15.068 -4.085 1.00 70.25 244 GLU A C 1
ATOM 1936 O O . GLU A 1 244 ? 8.326 -15.766 -3.079 1.00 70.25 244 GLU A O 1
ATOM 1941 N N . LEU A 1 245 ? 8.381 -13.734 -4.018 1.00 62.56 245 LEU A N 1
ATOM 1942 C CA . LEU A 1 245 ? 8.171 -13.018 -2.761 1.00 62.56 245 LEU A CA 1
ATOM 1943 C C . LEU A 1 245 ? 6.852 -13.399 -2.092 1.00 62.56 245 LEU A C 1
ATOM 1945 O O . LEU A 1 245 ? 6.792 -13.584 -0.878 1.00 62.56 245 LEU A O 1
ATOM 1949 N N . TRP A 1 246 ? 5.778 -13.511 -2.872 1.00 62.84 246 TRP A N 1
ATOM 1950 C CA . TRP A 1 246 ? 4.480 -13.920 -2.353 1.00 62.84 246 TRP A CA 1
ATOM 1951 C C . TRP A 1 246 ? 4.516 -15.350 -1.814 1.00 62.84 246 TRP A C 1
ATOM 1953 O O . TRP A 1 246 ? 3.923 -15.618 -0.769 1.00 62.84 246 TRP A O 1
ATOM 1963 N N . ALA A 1 247 ? 5.214 -16.256 -2.498 1.00 69.19 247 ALA A N 1
ATOM 1964 C CA . ALA A 1 247 ? 5.426 -17.631 -2.071 1.00 69.19 247 ALA A CA 1
ATOM 1965 C C . ALA A 1 247 ? 6.299 -17.700 -0.814 1.00 69.19 247 ALA A C 1
ATOM 1967 O O . ALA A 1 247 ? 5.974 -18.464 0.082 1.00 69.19 247 ALA A O 1
ATOM 1968 N N . TYR A 1 248 ? 7.325 -16.861 -0.684 1.00 66.62 248 TYR A N 1
ATOM 1969 C CA . TYR A 1 248 ? 8.131 -16.747 0.532 1.00 66.62 248 TYR A CA 1
ATOM 1970 C C . TYR A 1 248 ? 7.288 -16.261 1.723 1.00 66.62 248 TYR A C 1
ATOM 1972 O O . TYR A 1 248 ? 7.229 -16.907 2.768 1.00 66.62 248 TYR A O 1
ATOM 1980 N N . VAL A 1 249 ? 6.544 -15.165 1.542 1.00 61.94 249 VAL A N 1
ATOM 1981 C CA . VAL A 1 249 ? 5.726 -14.552 2.603 1.00 61.94 249 VAL A CA 1
ATOM 1982 C C . VAL A 1 249 ? 4.550 -15.438 3.020 1.00 61.94 249 VAL A C 1
ATOM 1984 O O . VAL A 1 249 ? 4.198 -15.487 4.198 1.00 61.94 249 VAL A O 1
ATOM 1987 N N . ASN A 1 250 ? 3.928 -16.150 2.077 1.00 60.34 250 ASN A N 1
ATOM 1988 C CA . ASN A 1 250 ? 2.799 -17.035 2.375 1.00 60.34 250 ASN A CA 1
ATOM 1989 C C . ASN A 1 250 ? 3.213 -18.488 2.629 1.00 60.34 250 ASN A C 1
ATOM 1991 O O . ASN A 1 250 ? 2.431 -19.222 3.222 1.00 60.34 250 ASN A O 1
ATOM 1995 N N . GLY A 1 251 ? 4.419 -18.901 2.242 1.00 55.66 251 GLY A N 1
ATOM 1996 C CA . GLY A 1 251 ? 4.958 -20.250 2.436 1.00 55.66 251 GLY A CA 1
ATOM 1997 C C . GLY A 1 251 ? 5.256 -20.579 3.898 1.00 55.66 251 GLY A C 1
ATOM 1998 O O . GLY A 1 251 ? 5.227 -21.746 4.278 1.00 55.66 251 GLY A O 1
ATOM 1999 N N . GLY A 1 252 ? 5.408 -19.558 4.751 1.00 46.25 252 GLY A N 1
ATOM 2000 C CA . GLY A 1 252 ? 5.378 -19.717 6.210 1.00 46.25 252 GLY A CA 1
ATOM 2001 C C . GLY A 1 252 ? 4.015 -20.184 6.748 1.00 46.25 252 GLY A C 1
ATOM 2002 O O . GLY A 1 252 ? 3.938 -20.786 7.816 1.00 46.25 252 GLY A O 1
ATOM 2003 N N . ARG A 1 253 ? 2.923 -19.997 5.992 1.00 45.78 253 ARG A N 1
ATOM 2004 C CA . ARG A 1 253 ? 1.673 -20.730 6.212 1.00 45.78 253 ARG A CA 1
ATOM 2005 C C . ARG A 1 253 ? 1.751 -22.000 5.383 1.00 45.78 253 ARG A C 1
ATOM 2007 O O . ARG A 1 253 ? 1.354 -22.002 4.222 1.00 45.78 253 ARG A O 1
ATOM 2014 N N . LYS A 1 254 ? 2.202 -23.095 5.996 1.00 43.19 254 LYS A N 1
ATOM 2015 C CA . LYS A 1 254 ? 2.014 -24.461 5.487 1.00 43.19 254 LYS A CA 1
ATOM 2016 C C . LYS A 1 254 ? 0.513 -24.768 5.328 1.00 43.19 254 LYS A C 1
ATOM 2018 O O . LYS A 1 254 ? -0.068 -25.528 6.089 1.00 43.19 254 LYS A O 1
ATOM 2023 N N . ARG A 1 255 ? -0.147 -24.192 4.326 1.00 41.97 255 ARG A N 1
ATOM 2024 C CA . ARG A 1 255 ? -1.249 -24.853 3.639 1.00 41.97 255 ARG A CA 1
ATOM 2025 C C . ARG A 1 255 ? -0.627 -25.523 2.441 1.00 41.97 255 ARG A C 1
ATOM 2027 O O . ARG A 1 255 ? -0.459 -24.933 1.381 1.00 41.97 255 ARG A O 1
ATOM 2034 N N . VAL A 1 256 ? -0.251 -26.764 2.706 1.00 39.47 256 VAL A 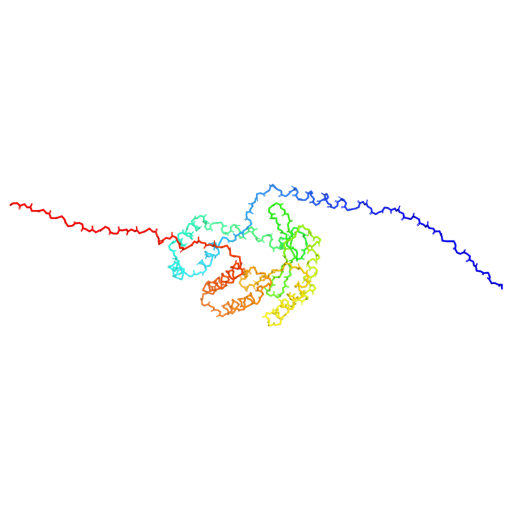N 1
ATOM 2035 C CA . VAL A 1 256 ? -0.040 -27.834 1.747 1.00 39.47 256 VAL A CA 1
ATOM 2036 C C . VAL A 1 256 ? -1.054 -27.685 0.609 1.00 39.47 256 VAL A C 1
ATOM 2038 O O . VAL A 1 256 ? -2.202 -28.106 0.716 1.00 39.47 256 VAL A O 1
ATOM 2041 N N . VAL A 1 257 ? -0.636 -27.082 -0.503 1.00 41.91 257 VAL A N 1
ATOM 2042 C CA . VAL A 1 257 ? -1.232 -27.392 -1.799 1.00 41.91 257 VAL A CA 1
ATOM 2043 C C . VAL A 1 257 ? -0.556 -28.688 -2.227 1.00 41.91 257 VAL A C 1
ATOM 2045 O O . VAL A 1 257 ? 0.381 -28.694 -3.018 1.00 41.91 257 VAL A O 1
ATOM 2048 N N . LYS A 1 258 ? -1.021 -29.806 -1.649 1.00 40.97 258 LYS A N 1
ATOM 2049 C CA . LYS A 1 258 ? -0.834 -31.148 -2.212 1.00 40.97 258 LYS A CA 1
ATOM 2050 C C . LYS A 1 258 ? -1.618 -31.149 -3.519 1.00 40.97 258 LYS A C 1
ATOM 2052 O O . LYS A 1 258 ? -2.794 -31.494 -3.562 1.00 40.97 258 LYS A O 1
ATOM 2057 N N . ARG A 1 259 ? -1.021 -30.632 -4.585 1.00 46.03 259 ARG A N 1
ATOM 2058 C CA . ARG A 1 259 ? -1.605 -30.735 -5.920 1.00 46.03 259 ARG A CA 1
ATOM 2059 C C . ARG A 1 259 ? -0.510 -30.678 -6.964 1.00 46.03 259 ARG A C 1
ATOM 2061 O O . ARG A 1 259 ? -0.451 -29.719 -7.726 1.00 46.03 259 ARG A O 1
ATOM 2068 N N . ARG A 1 260 ? 0.355 -31.698 -6.950 1.00 39.09 260 ARG A N 1
ATOM 2069 C CA . ARG A 1 260 ? 1.113 -32.157 -8.127 1.00 39.09 260 ARG A CA 1
ATOM 2070 C C . ARG A 1 260 ? 1.904 -33.458 -7.945 1.00 39.09 260 ARG A C 1
ATOM 2072 O O . ARG A 1 260 ? 2.824 -33.675 -8.701 1.00 39.09 260 ARG A O 1
ATOM 2079 N N . GLU A 1 261 ? 1.515 -34.353 -7.041 1.00 39.75 261 GLU A N 1
ATOM 2080 C CA . GLU A 1 261 ? 2.042 -35.732 -7.022 1.00 39.75 261 GLU A CA 1
ATOM 2081 C C . GLU A 1 261 ? 0.920 -36.692 -6.605 1.00 39.75 261 GLU A C 1
ATOM 2083 O O . GLU A 1 261 ? 0.848 -37.165 -5.478 1.00 39.75 261 GLU A O 1
ATOM 2088 N N . ALA A 1 262 ? -0.062 -36.868 -7.489 1.00 38.78 262 ALA A N 1
ATOM 2089 C CA . ALA A 1 262 ? -1.057 -37.942 -7.402 1.00 38.78 262 ALA A CA 1
ATOM 2090 C C . ALA A 1 262 ? -1.543 -38.329 -8.810 1.00 38.78 262 ALA A C 1
ATOM 2092 O O . ALA A 1 262 ? -2.717 -38.617 -9.018 1.00 38.78 262 ALA A O 1
ATOM 2093 N N . THR A 1 263 ? -0.639 -38.284 -9.793 1.00 44.25 263 THR A N 1
ATOM 2094 C CA . THR A 1 263 ? -0.914 -38.753 -11.161 1.00 44.25 263 THR A CA 1
ATOM 2095 C C . THR A 1 263 ? 0.195 -39.661 -11.695 1.00 44.25 263 THR A C 1
ATOM 2097 O O . THR A 1 263 ? 0.379 -39.780 -12.898 1.00 44.25 263 THR A O 1
ATOM 2100 N N . SER A 1 264 ? 0.930 -40.320 -10.799 1.00 44.69 264 SER A N 1
ATOM 2101 C CA . SER A 1 264 ? 1.906 -41.363 -11.133 1.00 44.69 264 SER A CA 1
ATOM 2102 C C . SER A 1 264 ? 1.715 -42.573 -10.218 1.00 44.69 264 SER A C 1
ATOM 2104 O O . SER A 1 264 ? 2.654 -43.033 -9.581 1.00 44.69 264 SER A O 1
ATOM 2106 N N . PHE A 1 265 ? 0.471 -43.033 -10.068 1.00 44.69 265 PHE A N 1
ATOM 2107 C CA . PHE A 1 265 ? 0.174 -44.316 -9.422 1.00 44.69 265 PHE A CA 1
ATOM 2108 C C . PHE A 1 265 ? -1.157 -44.891 -9.921 1.00 44.69 265 PHE A C 1
ATOM 2110 O O . PHE A 1 265 ? -2.055 -45.216 -9.157 1.00 44.69 265 PHE A O 1
ATOM 2117 N N . LEU A 1 266 ? -1.304 -44.967 -11.241 1.00 41.31 266 LEU A N 1
ATOM 2118 C CA . LEU A 1 266 ? -2.102 -46.011 -11.872 1.00 41.31 266 LEU A CA 1
ATOM 2119 C C . LEU A 1 266 ? -1.219 -46.571 -12.977 1.00 41.31 266 LEU A C 1
ATOM 2121 O O . LEU A 1 266 ? -1.058 -45.960 -14.033 1.00 41.31 266 LEU A O 1
ATOM 2125 N N . GLY A 1 267 ? -0.557 -47.680 -12.650 1.00 40.59 267 GLY A N 1
ATOM 2126 C CA . GLY A 1 267 ? 0.107 -48.516 -13.628 1.00 40.59 267 GLY A CA 1
ATOM 2127 C C . GLY A 1 267 ? -0.921 -48.957 -14.657 1.00 40.59 267 GLY A C 1
ATOM 2128 O O . GLY A 1 267 ? -1.912 -49.600 -14.324 1.00 40.59 267 GLY A O 1
ATOM 2129 N N . VAL A 1 268 ? -0.691 -48.568 -15.905 1.00 43.84 268 VAL A N 1
ATOM 2130 C CA . VAL A 1 268 ? -1.203 -49.317 -17.043 1.00 43.84 268 VAL A CA 1
ATOM 2131 C C . VAL A 1 268 ? -0.193 -50.436 -17.239 1.00 43.84 268 VAL A C 1
ATOM 2133 O O . VAL A 1 268 ? 0.901 -50.205 -17.753 1.00 43.84 268 VAL A O 1
ATOM 2136 N N . GLU A 1 269 ? -0.529 -51.623 -16.739 1.00 43.28 269 GLU A N 1
ATOM 2137 C CA . GLU A 1 269 ? 0.120 -52.858 -17.160 1.00 43.28 269 GLU A CA 1
ATOM 2138 C C . GLU A 1 269 ? -0.066 -52.977 -18.675 1.00 43.28 269 GLU A C 1
ATOM 2140 O O . GLU A 1 269 ? -1.175 -53.145 -19.183 1.00 43.28 269 GLU A O 1
ATOM 2145 N N . LEU A 1 270 ? 1.031 -52.819 -19.412 1.00 45.03 270 LEU A N 1
ATOM 2146 C CA . LEU A 1 270 ? 1.100 -53.222 -20.806 1.00 45.03 270 LEU A CA 1
ATOM 2147 C C . LEU A 1 270 ?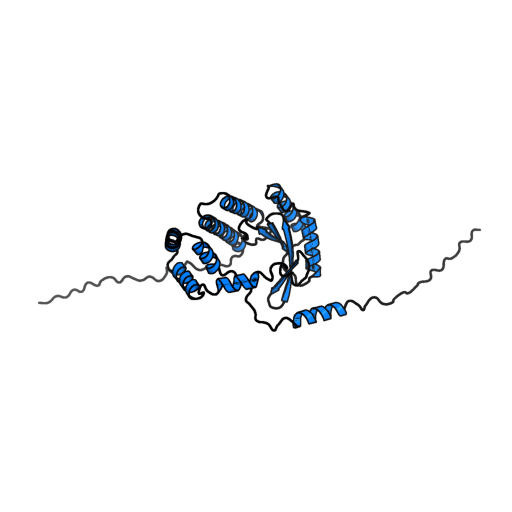 1.051 -54.749 -20.824 1.00 45.03 270 LEU A C 1
ATOM 2149 O O . LEU A 1 270 ? 2.008 -55.413 -20.430 1.00 45.03 270 LEU A O 1
ATOM 2153 N N . GLY A 1 271 ? -0.096 -55.277 -21.248 1.00 47.09 271 GLY A N 1
ATOM 2154 C CA . GLY A 1 271 ? -0.303 -56.698 -21.477 1.00 47.09 271 GLY A CA 1
ATOM 2155 C C . GLY A 1 271 ? 0.775 -57.272 -22.393 1.00 47.09 271 GLY A C 1
ATOM 2156 O O . GLY A 1 271 ? 1.076 -56.724 -23.456 1.00 47.09 271 GLY A O 1
ATOM 2157 N N . GLN A 1 272 ? 1.358 -58.383 -21.954 1.00 50.34 272 GLN A N 1
ATOM 2158 C CA . GLN A 1 272 ? 2.227 -59.217 -22.771 1.00 50.34 272 GLN A CA 1
ATOM 2159 C C . GLN A 1 272 ? 1.415 -59.880 -23.896 1.00 50.34 272 GLN A C 1
ATOM 2161 O O . GLN A 1 272 ? 0.287 -60.317 -23.651 1.00 50.34 272 GLN A O 1
ATOM 2166 N N . PRO A 1 273 ? 1.965 -60.014 -25.114 1.00 50.72 273 PRO A N 1
ATOM 2167 C CA . PRO A 1 273 ? 1.350 -60.834 -26.146 1.00 50.72 273 PRO A CA 1
ATOM 2168 C C . PRO A 1 273 ? 1.528 -62.322 -25.811 1.00 50.72 273 PRO A C 1
ATOM 2170 O O . PRO A 1 273 ? 2.643 -62.844 -25.773 1.00 50.72 273 PRO A O 1
ATOM 2173 N N . VAL A 1 274 ? 0.404 -63.002 -25.578 1.00 56.84 274 VAL A N 1
ATOM 2174 C CA . VAL A 1 274 ? 0.313 -64.464 -25.508 1.00 56.84 274 VAL A CA 1
ATOM 2175 C C . VAL A 1 274 ? 0.558 -65.014 -26.912 1.00 56.84 274 VAL A C 1
ATOM 2177 O O . VAL A 1 274 ? -0.144 -64.669 -27.859 1.00 56.84 274 VAL A O 1
ATOM 2180 N N . SER A 1 275 ? 1.596 -65.835 -27.048 1.00 59.69 275 SER A N 1
ATOM 2181 C CA . SER A 1 275 ? 1.877 -66.583 -28.272 1.00 59.69 275 SER A CA 1
ATOM 2182 C C . SER A 1 275 ? 0.989 -67.824 -28.294 1.00 59.69 275 SER A C 1
ATOM 2184 O O . SER A 1 275 ? 1.275 -68.793 -27.594 1.00 59.69 275 SER A O 1
ATOM 2186 N N . ASP A 1 276 ? -0.086 -67.792 -29.081 1.00 57.41 276 ASP A N 1
ATOM 2187 C CA . ASP A 1 276 ? -0.897 -68.976 -29.358 1.00 57.41 276 ASP A CA 1
ATOM 2188 C C . ASP A 1 276 ? -0.188 -69.861 -30.389 1.00 57.41 276 ASP A C 1
ATOM 2190 O O . ASP A 1 276 ? -0.084 -69.547 -31.576 1.00 57.41 276 ASP A O 1
ATOM 2194 N N . GLN A 1 277 ? 0.291 -71.004 -29.906 1.00 61.38 277 GLN A N 1
ATOM 2195 C CA . GLN A 1 277 ? 0.531 -72.186 -30.717 1.00 61.38 277 GLN A CA 1
ATOM 2196 C C . GLN A 1 277 ? -0.820 -72.735 -31.187 1.00 61.38 277 GLN A C 1
ATOM 2198 O O . GLN A 1 277 ? -1.672 -73.050 -30.358 1.00 61.38 277 GLN A O 1
ATOM 2203 N N . LYS A 1 278 ? -0.994 -72.959 -32.493 1.00 56.66 278 LYS A N 1
ATOM 2204 C CA . LYS A 1 278 ? -1.889 -74.018 -32.971 1.00 56.66 278 LYS A CA 1
ATOM 2205 C C . LYS A 1 278 ? -1.402 -74.602 -34.288 1.00 56.66 278 LYS A C 1
ATOM 2207 O O . LYS A 1 278 ? -1.342 -73.934 -35.314 1.00 56.66 278 LYS A O 1
ATOM 2212 N N . ALA A 1 279 ? -1.046 -75.874 -34.177 1.00 56.19 279 ALA A N 1
ATOM 2213 C CA . ALA A 1 279 ? -0.845 -76.823 -35.247 1.00 56.19 279 ALA A CA 1
ATOM 2214 C C . ALA A 1 279 ? -2.143 -77.048 -36.032 1.00 56.19 279 ALA A C 1
ATOM 2216 O O . ALA A 1 279 ? -3.224 -77.087 -35.442 1.00 56.19 279 ALA A O 1
ATOM 2217 N N . THR A 1 280 ? -2.010 -77.305 -37.328 1.00 58.03 280 THR A N 1
ATOM 2218 C CA . THR A 1 280 ? -2.987 -78.078 -38.099 1.00 58.03 280 THR A CA 1
ATOM 2219 C C . THR A 1 280 ? -2.252 -78.960 -39.101 1.00 58.03 280 THR A C 1
ATOM 2221 O O . THR A 1 280 ? -1.229 -78.546 -39.645 1.00 58.03 280 THR A O 1
ATOM 2224 N N . ASN A 1 281 ? -2.801 -80.171 -39.225 1.00 57.22 281 ASN A N 1
ATOM 2225 C CA . ASN A 1 281 ? -2.425 -81.318 -40.055 1.00 57.22 281 ASN A CA 1
ATOM 2226 C C . ASN A 1 281 ? -2.068 -81.000 -41.506 1.00 57.22 281 ASN A C 1
ATOM 2228 O O . ASN A 1 281 ? -2.703 -80.085 -42.076 1.00 57.22 281 ASN A O 1
#

Foldseek 3Di:
DDDDDDDDDDDDDDDDDDPDDPVVVVVVVVVVLPPPPPDDPPPPDPPPVLNVVVVVLVPDDPVVSVVVLVPDDPVRNVVSVVVCVVDPPVVVVVVVVVPPVPPPDPPQAPLNDPQKHWDQDPNAIWIKGWDDQAQKIKIFDIDRDPVVRVVVNVLLCVLLPPHDNHDPDPVSLVSVVSSLVSVVVVPTFMWMWGQAPVRDIQDIGTSVCSVLRVVLNVQLNCLVVVPPVDPVVSVVVSVVSSVVSVCVRCVVPPPPPPPDPDPPPDDPPPDDDDDDDDDDD

Nearest PDB structures (foldseek):
  6jwp-assembly1_E  TM=2.467E-01  e=8.803E+00  Saccharomyces cerevisiae S288C

pLDDT: mean 71.6, std 18.82, range [37.91, 97.38]

Organism: NCBI:txid2562237